Protein AF-A0A529Y5R9-F1 (afdb_monomer_lite)

Secondary structure (DSSP, 8-state):
------------------PPPP-----------------------------------------SHHHHHHHHHHHHHHHHHHHHHHHTTSS-TT-EE-HHHHHHHHTS-HHHHHHHHHHHHHTTSEEEETTTEEEEPP--HHHHHHHHHHHHHHHHHHHT-TT----HHHHHHHHHHHHHHHHHTTSS-HHHHHHHHHHHHHHHHHHTT-TTSS--

Foldseek 3Di:
DDDDDDDDDDDDDDDDDDDDDDDDDDDDDDDDDDDDDDDDDDDDDDDDDDDDDDDDDPPDDDDPDPVVVVLVVLLVVLLVVVVCCLVLCVPPFFHADDLVVSCVVSVHDSVSSVSSVVVCVVVVQWDADPVRGIGGHDDDVVVVVVVVVVLVVLLVVLVPLPVADFDVVLVVQLVVLVVQLVVCVPPPPVVSNVVSVLSNSLSSCVRSPRNCVSVD

pLDDT: mean 74.15, std 24.46, range [26.39, 96.94]

Structure (mmCIF, N/CA/C/O backbone):
data_AF-A0A529Y5R9-F1
#
_entry.id   AF-A0A529Y5R9-F1
#
loop_
_atom_site.group_PDB
_atom_site.id
_atom_site.type_symbol
_atom_site.label_atom_id
_atom_site.label_alt_id
_atom_site.label_comp_id
_atom_site.label_asym_id
_atom_site.label_entity_id
_atom_site.label_seq_id
_atom_site.pdbx_PDB_ins_code
_atom_site.Cartn_x
_atom_site.Cartn_y
_atom_site.Cartn_z
_atom_site.occupancy
_atom_site.B_iso_or_equiv
_atom_site.auth_seq_id
_atom_site.auth_comp_id
_atom_site.auth_asym_id
_atom_site.auth_atom_id
_atom_site.pdbx_PDB_model_num
ATOM 1 N N . MET A 1 1 ? -15.790 80.688 -27.710 1.00 37.00 1 MET A N 1
ATOM 2 C CA . MET A 1 1 ? -16.639 79.475 -27.674 1.00 37.00 1 MET A CA 1
ATOM 3 C C . MET A 1 1 ? -15.860 78.330 -28.303 1.00 37.00 1 MET A C 1
ATOM 5 O O . MET A 1 1 ? -15.146 78.562 -29.266 1.00 37.00 1 MET A O 1
ATOM 9 N N . LYS A 1 2 ? -15.890 77.158 -27.662 1.00 40.34 2 LYS A N 1
ATOM 10 C CA . LYS A 1 2 ? -15.011 76.001 -27.897 1.00 40.34 2 LYS A CA 1
ATOM 11 C C . LYS A 1 2 ? -15.154 75.417 -29.309 1.00 40.34 2 LYS A C 1
ATOM 13 O O . LYS A 1 2 ? -16.274 75.164 -29.732 1.00 40.34 2 LYS A O 1
ATOM 18 N N . ALA A 1 3 ? -14.028 75.085 -29.939 1.00 35.50 3 ALA A N 1
ATOM 19 C CA . ALA A 1 3 ? -13.932 74.020 -30.935 1.00 35.50 3 ALA A CA 1
ATOM 20 C C . ALA A 1 3 ? -12.495 73.467 -30.946 1.00 35.50 3 ALA A C 1
ATOM 22 O O . ALA A 1 3 ? -11.558 74.151 -31.348 1.00 35.50 3 ALA A O 1
ATOM 23 N N . CYS A 1 4 ? -12.327 72.238 -30.448 1.00 35.25 4 CYS A N 1
ATOM 24 C CA . CYS A 1 4 ? -11.137 71.424 -30.681 1.00 35.25 4 CYS A CA 1
ATOM 25 C C . CYS A 1 4 ? -11.136 70.975 -32.144 1.00 35.25 4 CYS A C 1
ATOM 27 O O . CYS A 1 4 ? -12.102 70.356 -32.587 1.00 35.25 4 CYS A O 1
ATOM 29 N N . ALA A 1 5 ? -10.040 71.220 -32.854 1.00 39.03 5 ALA A N 1
ATOM 30 C CA . ALA A 1 5 ? -9.747 70.591 -34.132 1.00 39.03 5 ALA A CA 1
ATOM 31 C C . ALA A 1 5 ? -8.306 70.059 -34.108 1.00 39.03 5 ALA A C 1
ATOM 33 O O . ALA A 1 5 ? -7.352 70.808 -33.906 1.00 39.03 5 ALA A O 1
ATOM 34 N N . SER A 1 6 ? -8.207 68.734 -34.250 1.00 38.12 6 SER A N 1
ATOM 35 C CA . SER A 1 6 ? -7.214 68.000 -35.048 1.00 38.12 6 SER A CA 1
ATOM 36 C C . SER A 1 6 ? -5.785 68.552 -35.126 1.00 38.12 6 SER A C 1
ATOM 38 O O . SER A 1 6 ? -5.536 69.545 -35.804 1.00 38.12 6 SER A O 1
ATOM 40 N N . HIS A 1 7 ? -4.828 67.801 -34.572 1.00 36.53 7 HIS A N 1
ATOM 41 C CA . HIS A 1 7 ? -3.450 67.799 -35.068 1.00 36.53 7 HIS A CA 1
ATOM 42 C C . HIS A 1 7 ? -3.062 66.410 -35.598 1.00 36.53 7 HIS A C 1
ATOM 44 O O . HIS A 1 7 ? -3.484 65.409 -35.012 1.00 36.53 7 HIS A O 1
ATOM 50 N N . PRO A 1 8 ? -2.294 66.341 -36.703 1.00 45.47 8 PRO A N 1
ATOM 51 C CA . PRO A 1 8 ? -2.029 65.121 -37.441 1.00 45.47 8 PRO A CA 1
ATOM 52 C C . PRO A 1 8 ? -0.672 64.482 -37.107 1.00 45.47 8 PRO A C 1
ATOM 54 O O . PRO A 1 8 ? 0.184 65.031 -36.419 1.00 45.47 8 PRO A O 1
ATOM 57 N N . ILE A 1 9 ? -0.547 63.279 -37.654 1.00 40.97 9 ILE A N 1
ATOM 58 C CA . ILE A 1 9 ? 0.556 62.319 -37.685 1.00 40.97 9 ILE A CA 1
ATOM 59 C C . ILE A 1 9 ? 1.927 62.973 -37.942 1.00 40.97 9 ILE A C 1
ATOM 61 O O . ILE A 1 9 ? 2.122 63.637 -38.957 1.00 40.97 9 ILE A O 1
ATOM 65 N N . ALA A 1 10 ? 2.903 62.678 -37.074 1.00 38.62 10 ALA A N 1
ATOM 66 C CA . ALA A 1 10 ? 4.329 62.871 -37.336 1.00 38.62 10 ALA A CA 1
ATOM 67 C C . ALA A 1 10 ? 5.016 61.509 -37.522 1.00 38.62 10 ALA A C 1
ATOM 69 O O . ALA A 1 10 ? 4.893 60.602 -36.697 1.00 38.62 10 ALA A O 1
ATOM 70 N N . ALA A 1 11 ? 5.721 61.386 -38.642 1.00 39.03 11 ALA A N 1
ATOM 71 C CA . ALA A 1 11 ? 6.428 60.203 -39.091 1.00 39.03 11 ALA A CA 1
ATOM 72 C C . ALA A 1 11 ? 7.868 60.115 -38.547 1.00 39.03 11 ALA A C 1
ATOM 74 O O . ALA A 1 11 ? 8.540 61.120 -38.347 1.00 39.03 11 ALA A O 1
ATOM 75 N N . ALA A 1 12 ? 8.324 58.861 -38.449 1.00 41.38 12 ALA A N 1
ATOM 76 C CA . ALA A 1 12 ? 9.687 58.358 -38.646 1.00 41.38 12 ALA A CA 1
ATOM 77 C C . ALA A 1 12 ? 10.819 58.744 -37.666 1.00 41.38 12 ALA A C 1
ATOM 79 O O . ALA A 1 12 ? 11.422 59.808 -37.743 1.00 41.38 12 ALA A O 1
ATOM 80 N N . CYS A 1 13 ? 11.284 57.739 -36.912 1.00 33.56 13 CYS A N 1
ATOM 81 C CA . CYS A 1 13 ? 12.722 57.468 -36.808 1.00 33.56 13 CYS A CA 1
ATOM 82 C C . CYS A 1 13 ? 12.971 55.985 -36.478 1.00 33.56 13 CYS A C 1
ATOM 84 O O . CYS A 1 13 ? 12.862 55.547 -35.333 1.00 33.56 13 CYS A O 1
ATOM 86 N N . GLN A 1 14 ? 13.285 55.194 -37.506 1.00 47.91 14 GLN A N 1
ATOM 87 C CA . GLN A 1 14 ? 13.812 53.840 -37.356 1.00 47.91 14 GLN A CA 1
ATOM 88 C C . GLN A 1 14 ? 15.309 53.932 -37.022 1.00 47.91 14 GLN A C 1
ATOM 90 O O . GLN A 1 14 ? 16.086 54.516 -37.775 1.00 47.91 14 GLN A O 1
ATOM 95 N N . ARG A 1 15 ? 15.722 53.335 -35.899 1.00 43.56 15 ARG A N 1
ATOM 96 C CA . ARG A 1 15 ? 17.123 52.998 -35.591 1.00 43.56 15 ARG A CA 1
ATOM 97 C C . ARG A 1 15 ? 17.194 51.534 -35.130 1.00 43.56 15 ARG A C 1
ATOM 99 O O . ARG A 1 15 ? 16.285 51.086 -34.427 1.00 43.56 15 ARG A O 1
ATOM 106 N N . PRO A 1 16 ? 18.231 50.776 -35.524 1.00 47.03 16 PRO A N 1
ATOM 107 C CA . PRO A 1 16 ? 18.244 49.319 -35.434 1.00 47.03 16 PRO A CA 1
ATOM 108 C C . PRO A 1 16 ? 18.538 48.859 -34.001 1.00 47.03 16 PRO A C 1
ATOM 110 O O . PRO A 1 16 ? 19.401 49.421 -33.327 1.00 47.03 16 PRO A O 1
ATOM 113 N N . ARG A 1 17 ? 17.849 47.815 -33.525 1.00 44.25 17 ARG A N 1
ATOM 114 C CA . ARG A 1 17 ? 18.186 47.147 -32.258 1.00 44.25 17 ARG A CA 1
ATOM 115 C C . ARG A 1 17 ? 18.857 45.809 -32.558 1.00 44.25 17 ARG A C 1
ATOM 117 O O . ARG A 1 17 ? 18.209 44.888 -33.042 1.00 44.25 17 ARG A O 1
ATOM 124 N N . GLY A 1 18 ? 20.160 45.743 -32.289 1.00 50.28 18 GLY A N 1
ATOM 125 C CA . GLY A 1 18 ? 20.973 44.528 -32.351 1.00 50.28 18 GLY A CA 1
ATOM 126 C C . GLY A 1 18 ? 20.575 43.467 -31.308 1.00 50.28 18 GLY A C 1
ATOM 127 O O . GLY A 1 18 ? 19.652 43.678 -30.515 1.00 50.28 18 GLY A O 1
ATOM 128 N N . PRO A 1 19 ? 21.249 42.304 -31.312 1.00 50.16 19 PRO A N 1
ATOM 129 C CA . PRO A 1 19 ? 20.823 41.130 -30.557 1.00 50.16 19 PRO A CA 1
ATOM 130 C C . PRO A 1 19 ? 20.920 41.335 -29.038 1.00 50.16 19 PRO A C 1
ATOM 132 O O . PRO A 1 19 ? 21.868 41.925 -28.521 1.00 50.16 19 PRO A O 1
ATOM 135 N N . ARG A 1 20 ? 19.925 40.805 -28.316 1.00 46.19 20 ARG A N 1
ATOM 136 C CA . ARG A 1 20 ? 19.858 40.806 -26.845 1.00 46.19 20 ARG A CA 1
ATOM 137 C C . ARG A 1 20 ? 20.974 39.930 -26.244 1.00 46.19 20 ARG A C 1
ATOM 139 O O . ARG A 1 20 ? 21.195 38.826 -26.746 1.00 46.19 20 ARG A O 1
ATOM 146 N N . PRO A 1 21 ? 21.633 40.338 -25.144 1.00 40.81 21 PRO A N 1
ATOM 147 C CA . PRO A 1 21 ? 22.617 39.492 -24.477 1.00 40.81 21 PRO A CA 1
ATOM 148 C C . PRO A 1 21 ? 21.952 38.300 -23.768 1.00 40.81 21 PRO A C 1
ATOM 150 O O . PRO A 1 21 ? 20.978 38.446 -23.030 1.00 40.81 21 PRO A O 1
ATOM 153 N N . ARG A 1 22 ? 22.516 37.106 -23.996 1.00 41.97 22 ARG A N 1
ATOM 154 C CA . ARG A 1 22 ? 22.180 35.837 -23.329 1.00 41.97 22 ARG A CA 1
ATOM 155 C C . ARG A 1 22 ? 22.507 35.904 -21.833 1.00 41.97 22 ARG A C 1
ATOM 157 O O . ARG A 1 22 ? 23.643 36.183 -21.451 1.00 41.97 22 ARG A O 1
ATOM 164 N N . SER A 1 23 ? 21.545 35.536 -20.992 1.00 38.94 23 SER A N 1
ATOM 165 C CA . SER A 1 23 ? 21.741 35.296 -19.561 1.00 38.94 23 SER A CA 1
ATOM 166 C C . SER A 1 23 ? 22.666 34.092 -19.328 1.00 38.94 23 SER A C 1
ATOM 168 O O . SER A 1 23 ? 22.257 32.940 -19.469 1.00 38.94 23 SER A O 1
ATOM 170 N N . ARG A 1 24 ? 23.920 34.342 -18.939 1.00 36.22 24 ARG A N 1
ATOM 171 C CA . ARG A 1 24 ? 24.811 33.325 -18.358 1.00 36.22 24 ARG A CA 1
ATOM 172 C C . ARG A 1 24 ? 24.469 33.151 -16.874 1.00 36.22 24 ARG A C 1
ATOM 174 O O . ARG A 1 24 ? 24.961 33.908 -16.042 1.00 36.22 24 ARG A O 1
ATOM 181 N N . ARG A 1 25 ? 23.666 32.142 -16.521 1.00 34.25 25 ARG A N 1
ATOM 182 C CA . ARG A 1 25 ? 23.601 31.629 -15.140 1.00 34.25 25 ARG A CA 1
ATOM 183 C C . ARG A 1 25 ? 24.683 30.563 -14.976 1.00 34.25 25 ARG A C 1
ATOM 185 O O . ARG A 1 25 ? 24.636 29.516 -15.611 1.00 34.25 25 ARG A O 1
ATOM 192 N N . ARG A 1 26 ? 25.705 30.877 -14.181 1.00 34.75 26 ARG A N 1
ATOM 193 C CA . ARG A 1 26 ? 26.861 30.014 -13.925 1.00 34.75 26 ARG A CA 1
ATOM 194 C C . ARG A 1 26 ? 26.506 29.014 -12.821 1.00 34.75 26 ARG A C 1
ATOM 196 O O . ARG A 1 26 ? 26.146 29.422 -11.722 1.00 34.75 26 ARG A O 1
ATOM 203 N N . SER A 1 27 ? 26.618 27.725 -13.127 1.00 33.28 27 SER A N 1
ATOM 204 C CA . SER A 1 27 ? 26.453 26.619 -12.181 1.00 33.28 27 SER A CA 1
ATOM 205 C C . SER A 1 27 ? 27.625 26.530 -11.197 1.00 33.28 27 SER A C 1
ATOM 207 O O . SER A 1 27 ? 28.775 26.692 -11.614 1.00 33.28 27 SER A O 1
ATOM 209 N N . LYS A 1 28 ? 27.354 26.137 -9.952 1.00 35.81 28 LYS A N 1
ATOM 210 C CA . LYS A 1 28 ? 28.290 25.426 -9.061 1.00 35.81 28 LYS A CA 1
ATOM 211 C C . LYS A 1 28 ? 27.438 24.424 -8.266 1.00 35.81 28 LYS A C 1
ATOM 213 O O . LYS A 1 28 ? 26.633 24.848 -7.453 1.00 35.81 28 LYS A O 1
ATOM 218 N N . ARG A 1 29 ? 27.306 23.174 -8.730 1.00 34.81 29 ARG A N 1
ATOM 219 C CA . ARG A 1 29 ? 28.034 21.987 -8.228 1.00 34.81 29 ARG A CA 1
ATOM 220 C C . ARG A 1 29 ? 28.187 21.996 -6.701 1.00 34.81 29 ARG A C 1
ATOM 222 O O . ARG A 1 29 ? 29.175 22.521 -6.202 1.00 34.81 29 ARG A O 1
ATOM 229 N N . SER A 1 30 ? 27.233 21.396 -5.989 1.00 33.19 30 SER A N 1
ATOM 230 C CA . SER A 1 30 ? 27.460 20.854 -4.646 1.00 33.19 30 SER A CA 1
ATOM 231 C C . SER A 1 30 ? 27.721 19.358 -4.790 1.00 33.19 30 SER A C 1
ATOM 233 O O . SER A 1 30 ? 26.822 18.571 -5.084 1.00 33.19 30 SER A O 1
ATOM 235 N N . THR A 1 31 ? 28.991 19.004 -4.680 1.00 33.06 31 THR A N 1
ATOM 236 C CA . THR A 1 31 ? 29.497 17.639 -4.719 1.00 33.06 31 THR A CA 1
ATOM 237 C C . THR A 1 31 ? 29.071 16.932 -3.433 1.00 33.06 31 THR A C 1
ATOM 239 O O . THR A 1 31 ? 29.402 17.378 -2.339 1.00 33.06 31 THR A O 1
ATOM 242 N N . ILE A 1 32 ? 28.318 15.844 -3.578 1.00 36.62 32 ILE A N 1
ATOM 243 C CA . ILE A 1 32 ? 28.218 14.770 -2.585 1.00 36.62 32 ILE A CA 1
ATOM 244 C C . ILE A 1 32 ? 29.637 14.249 -2.366 1.00 36.62 32 ILE A C 1
ATOM 246 O O . ILE A 1 32 ? 30.277 13.967 -3.368 1.00 36.62 32 ILE A O 1
ATOM 250 N N . HIS A 1 33 ? 30.094 14.163 -1.118 1.00 26.39 33 HIS A N 1
ATOM 251 C CA . HIS A 1 33 ? 31.190 13.378 -0.507 1.00 26.39 33 HIS A CA 1
ATOM 252 C C . HIS A 1 33 ? 31.415 14.131 0.821 1.00 26.39 33 HIS A C 1
ATOM 254 O O . HIS A 1 33 ? 31.694 15.321 0.806 1.00 26.39 33 HIS A O 1
ATOM 260 N N . GLU A 1 34 ? 31.159 13.599 2.010 1.00 29.25 34 GLU A N 1
ATOM 261 C CA . GLU A 1 34 ? 31.902 12.495 2.599 1.00 29.25 34 GLU A CA 1
ATOM 262 C C . GLU A 1 34 ? 31.255 12.214 3.971 1.00 29.25 34 GLU A C 1
ATOM 264 O O . GLU A 1 34 ? 31.215 13.076 4.849 1.00 29.25 34 GLU A O 1
ATOM 269 N N . ILE A 1 35 ? 30.682 11.023 4.140 1.00 38.53 35 ILE A N 1
ATOM 270 C CA . ILE A 1 35 ? 30.261 10.508 5.444 1.00 38.53 35 ILE A CA 1
ATOM 271 C C . ILE A 1 35 ? 31.535 10.114 6.183 1.00 38.53 35 ILE A C 1
ATOM 273 O O . ILE A 1 35 ? 32.264 9.239 5.715 1.00 38.53 35 ILE A O 1
ATOM 277 N N . ARG A 1 36 ? 31.781 10.698 7.358 1.00 32.12 36 ARG A N 1
ATOM 278 C CA . ARG A 1 36 ? 32.777 10.169 8.289 1.00 32.12 36 ARG A CA 1
ATOM 279 C C . ARG A 1 36 ? 32.217 10.106 9.700 1.00 32.12 36 ARG A C 1
ATOM 281 O O . ARG A 1 36 ? 31.919 11.116 10.329 1.00 32.12 36 ARG A O 1
ATOM 288 N N . TRP A 1 37 ? 32.076 8.864 10.146 1.00 32.34 37 TRP A N 1
ATOM 289 C CA . TRP A 1 37 ? 31.796 8.457 11.511 1.00 32.34 37 TRP A CA 1
ATOM 290 C C . TRP A 1 37 ? 32.836 9.037 12.484 1.00 32.34 37 TRP A C 1
ATOM 292 O O . TRP A 1 37 ? 34.014 9.159 12.144 1.00 32.34 37 TRP A O 1
ATOM 302 N N . PHE A 1 38 ? 32.353 9.399 13.677 1.00 30.89 38 PHE A N 1
ATOM 303 C CA . PHE A 1 38 ? 33.067 9.950 14.836 1.00 30.89 38 PHE A CA 1
ATOM 304 C C . PHE A 1 38 ? 34.524 9.489 15.010 1.00 30.89 38 PHE A C 1
ATOM 306 O O . PHE A 1 38 ? 34.827 8.301 14.883 1.00 30.89 38 PHE A O 1
ATOM 313 N N . PRO A 1 39 ? 35.376 10.392 15.526 1.00 31.06 39 PRO A N 1
ATOM 314 C CA . PRO A 1 39 ? 36.226 9.981 16.636 1.00 31.06 39 PRO A CA 1
ATOM 315 C C . PRO A 1 39 ? 36.230 10.972 17.813 1.00 31.06 39 PRO A C 1
ATOM 317 O O . PRO A 1 39 ? 36.352 12.180 17.653 1.00 31.06 39 PRO A O 1
ATOM 320 N N . ALA A 1 40 ? 36.135 10.374 19.002 1.00 36.56 40 ALA A N 1
ATOM 321 C CA . ALA A 1 40 ? 36.872 10.678 20.231 1.00 36.56 40 ALA A CA 1
ATOM 322 C C . ALA A 1 40 ? 37.006 12.139 20.726 1.00 36.56 40 ALA A C 1
ATOM 324 O O . ALA A 1 40 ? 37.841 12.902 20.254 1.00 36.56 40 ALA A O 1
ATOM 325 N N . ASN A 1 41 ? 36.323 12.430 21.840 1.00 33.31 41 ASN A N 1
ATOM 326 C CA . ASN A 1 41 ? 36.893 13.084 23.033 1.00 33.31 41 ASN A CA 1
ATOM 327 C C . ASN A 1 41 ? 35.930 12.811 24.213 1.00 33.31 41 ASN A C 1
ATOM 329 O O . ASN A 1 41 ? 34.744 13.090 24.094 1.00 33.31 41 ASN A O 1
ATOM 333 N N . ARG A 1 42 ? 36.283 12.076 25.285 1.00 33.00 42 ARG A N 1
ATOM 334 C CA . ARG A 1 42 ? 37.236 12.396 26.379 1.00 33.00 42 ARG A CA 1
ATOM 335 C C . ARG A 1 42 ? 36.903 13.784 26.952 1.00 33.00 42 ARG A C 1
ATOM 337 O O . ARG A 1 42 ? 37.014 14.761 26.236 1.00 33.00 42 ARG A O 1
ATOM 344 N N . PHE A 1 43 ? 36.450 13.982 28.185 1.00 34.03 43 PHE A N 1
ATOM 345 C CA . PHE A 1 43 ? 36.717 13.351 29.476 1.00 34.03 43 PHE A CA 1
ATOM 346 C C . PHE A 1 43 ? 35.539 13.645 30.416 1.00 34.03 43 PHE A C 1
ATOM 348 O O . PHE A 1 43 ? 34.888 14.664 30.238 1.00 34.03 43 PHE A O 1
ATOM 355 N N . LEU A 1 44 ? 35.367 12.839 31.465 1.00 36.84 44 LEU A N 1
ATOM 356 C CA . LEU A 1 44 ? 35.299 13.309 32.856 1.00 36.84 44 LEU A CA 1
ATOM 357 C C . LEU A 1 44 ? 35.466 12.075 33.752 1.00 36.84 44 LEU A C 1
ATOM 359 O O . LEU A 1 44 ? 34.601 11.210 33.825 1.00 36.84 44 LEU A O 1
ATOM 363 N N . THR A 1 45 ? 36.624 11.965 34.394 1.00 45.72 45 THR A N 1
ATOM 364 C CA . THR A 1 45 ? 36.838 11.042 35.512 1.00 45.72 45 THR A CA 1
ATOM 365 C C . THR A 1 45 ? 36.198 11.623 36.768 1.00 45.72 45 THR A C 1
ATOM 367 O O . THR A 1 45 ? 36.454 12.794 37.064 1.00 45.72 45 THR A O 1
ATOM 370 N N . PRO A 1 46 ? 35.565 10.796 37.608 1.00 34.44 46 PRO A N 1
ATOM 371 C CA . PRO A 1 46 ? 35.667 10.978 39.042 1.00 34.44 46 PRO A CA 1
ATOM 372 C C . PRO A 1 46 ? 36.493 9.850 39.654 1.00 34.44 46 PRO A C 1
ATOM 374 O O . PRO A 1 46 ? 36.352 8.672 39.331 1.00 34.44 46 PRO A O 1
ATOM 377 N N . LYS A 1 47 ? 37.397 10.282 40.530 1.00 36.06 47 LYS A N 1
ATOM 378 C CA . LYS A 1 47 ? 38.205 9.473 41.432 1.00 36.06 47 LYS A CA 1
ATOM 379 C C . LYS A 1 47 ? 37.327 8.559 42.290 1.00 36.06 47 LYS A C 1
ATOM 381 O O . LYS A 1 47 ? 36.228 8.931 42.684 1.00 36.06 47 LYS A O 1
ATOM 386 N N . THR A 1 48 ? 37.899 7.402 42.600 1.00 38.34 48 THR A N 1
ATOM 387 C CA . THR A 1 48 ? 37.624 6.523 43.742 1.00 38.34 48 THR A CA 1
ATOM 388 C C . THR A 1 48 ? 36.812 7.159 44.875 1.00 38.34 48 THR A C 1
ATOM 390 O O . THR A 1 48 ? 37.310 8.031 45.588 1.00 38.34 48 THR A O 1
ATOM 393 N N . ALA A 1 49 ? 35.613 6.631 45.094 1.00 33.34 49 ALA A N 1
ATOM 394 C CA . ALA A 1 49 ? 35.021 6.515 46.417 1.00 33.34 49 ALA A CA 1
ATOM 395 C C . ALA A 1 49 ? 34.209 5.217 46.431 1.00 33.34 49 ALA A C 1
ATOM 397 O O . ALA A 1 49 ? 33.159 5.109 45.799 1.00 33.34 49 ALA A O 1
ATOM 398 N N . GLU A 1 50 ? 34.762 4.209 47.094 1.00 41.09 50 GLU A N 1
ATOM 399 C CA . GLU A 1 50 ? 34.027 3.028 47.516 1.00 41.09 50 GLU A CA 1
ATOM 400 C C . GLU A 1 50 ? 32.843 3.472 48.379 1.00 41.09 50 GLU A C 1
ATOM 402 O O . GLU A 1 50 ? 33.010 4.189 49.363 1.00 41.09 50 GLU A O 1
ATOM 407 N N . CYS A 1 51 ? 31.642 3.026 48.027 1.00 30.77 51 CYS A N 1
ATOM 408 C CA . CYS A 1 51 ? 30.559 2.902 48.986 1.00 30.77 51 CYS A CA 1
ATOM 409 C C . CYS A 1 51 ? 29.904 1.546 48.747 1.00 30.77 51 CYS A C 1
ATOM 411 O O . CYS A 1 51 ? 29.026 1.385 47.901 1.00 30.77 51 CYS A O 1
ATOM 413 N N . GLN A 1 52 ? 30.407 0.545 49.466 1.00 43.81 52 GLN A N 1
ATOM 414 C CA . GLN A 1 52 ? 29.650 -0.665 49.728 1.00 43.81 52 GLN A CA 1
ATOM 415 C C . GLN A 1 52 ? 28.525 -0.295 50.696 1.00 43.81 52 GLN A C 1
ATOM 417 O O . GLN A 1 52 ? 28.775 -0.073 51.879 1.00 43.81 52 GLN A O 1
ATOM 422 N N . TYR A 1 53 ? 27.288 -0.240 50.206 1.00 34.38 53 TYR A N 1
ATOM 423 C CA . TYR A 1 53 ? 26.129 -0.377 51.077 1.00 34.38 53 TYR A CA 1
ATOM 424 C C . TYR A 1 53 ? 24.956 -1.020 50.330 1.00 34.38 53 TYR A C 1
ATOM 426 O O . TYR A 1 53 ? 24.283 -0.394 49.521 1.00 34.38 53 TYR A O 1
ATOM 434 N N . THR A 1 54 ? 24.781 -2.298 50.666 1.00 30.58 54 THR A N 1
ATOM 435 C CA . THR A 1 54 ? 23.564 -3.121 50.662 1.00 30.58 54 THR A CA 1
ATOM 436 C C . THR A 1 54 ? 22.817 -3.387 49.351 1.00 30.58 54 THR A C 1
ATOM 438 O O . THR A 1 54 ? 22.014 -2.607 48.849 1.00 30.58 54 THR A O 1
ATOM 441 N N . ASP A 1 55 ? 22.985 -4.631 48.897 1.00 44.34 55 ASP A N 1
ATOM 442 C CA . ASP A 1 55 ? 21.896 -5.590 48.677 1.00 44.34 55 ASP A CA 1
ATOM 443 C C . ASP A 1 55 ? 20.514 -5.133 49.191 1.00 44.34 55 ASP A C 1
ATOM 445 O O . ASP A 1 55 ? 20.086 -5.503 50.285 1.00 44.34 55 ASP A O 1
ATOM 449 N N . MET A 1 56 ? 19.773 -4.361 48.392 1.00 34.88 56 MET A N 1
ATOM 450 C CA . MET A 1 56 ? 18.324 -4.216 48.584 1.00 34.88 56 MET A CA 1
ATOM 451 C C . MET A 1 56 ? 17.533 -3.879 47.314 1.00 34.88 56 MET A C 1
ATOM 453 O O . MET A 1 56 ? 16.455 -3.300 47.379 1.00 34.88 56 MET A O 1
ATOM 457 N N . LEU A 1 57 ? 18.009 -4.321 46.151 1.00 40.91 57 LEU A N 1
ATOM 458 C CA . LEU A 1 57 ? 17.151 -4.532 44.986 1.00 40.91 57 LEU A CA 1
ATOM 459 C C . LEU A 1 57 ? 17.472 -5.899 44.391 1.00 40.91 57 LEU A C 1
ATOM 461 O O . LEU A 1 57 ? 18.108 -6.024 43.349 1.00 40.91 57 LEU A O 1
ATOM 465 N N . LYS A 1 58 ? 16.981 -6.949 45.058 1.00 38.75 58 LYS A N 1
ATOM 466 C CA . LYS A 1 58 ? 16.701 -8.221 44.387 1.00 38.75 58 LYS A CA 1
ATOM 467 C C . LYS A 1 58 ? 15.578 -7.996 43.367 1.00 38.75 58 LYS A C 1
ATOM 469 O O . LYS A 1 58 ? 14.442 -8.394 43.595 1.00 38.75 58 LYS A O 1
ATOM 474 N N . LEU A 1 59 ? 15.884 -7.363 42.239 1.00 42.69 59 LEU A N 1
ATOM 475 C CA . LEU A 1 59 ? 15.103 -7.510 41.013 1.00 42.69 59 LEU A CA 1
ATOM 476 C C . LEU A 1 59 ? 15.678 -8.711 40.265 1.00 42.69 59 LEU A C 1
ATOM 478 O O . LEU A 1 59 ? 16.408 -8.593 39.285 1.00 42.69 59 LEU A O 1
ATOM 482 N N . ASN A 1 60 ? 15.372 -9.894 40.796 1.00 45.16 60 ASN A N 1
ATOM 483 C CA . ASN A 1 60 ? 15.522 -11.122 40.041 1.00 45.16 60 ASN A CA 1
ATOM 484 C C . ASN A 1 60 ? 14.459 -11.157 38.933 1.00 45.16 60 ASN A C 1
ATOM 486 O O . ASN A 1 60 ? 13.264 -11.168 39.214 1.00 45.16 60 ASN A O 1
ATOM 490 N N . ALA A 1 61 ? 14.974 -11.308 37.714 1.00 47.66 61 ALA A N 1
ATOM 491 C CA . ALA A 1 61 ? 14.532 -12.243 36.680 1.00 47.66 61 ALA A CA 1
ATOM 492 C C . ALA A 1 61 ? 13.743 -11.704 35.459 1.00 47.66 61 ALA A C 1
ATOM 494 O O . ALA A 1 61 ? 12.837 -10.878 35.586 1.00 47.66 61 ALA A O 1
ATOM 495 N N . PRO A 1 62 ? 14.076 -12.218 34.252 1.00 47.97 62 PRO A N 1
ATOM 496 C CA . PRO A 1 62 ? 13.495 -11.821 32.977 1.00 47.97 62 PRO A CA 1
ATOM 497 C C . PRO A 1 62 ? 12.159 -12.544 32.764 1.00 47.97 62 PRO A C 1
ATOM 499 O O . PRO A 1 62 ? 12.126 -13.754 32.575 1.00 47.97 62 PRO A O 1
ATOM 502 N N . VAL A 1 63 ? 11.044 -11.814 32.786 1.00 47.66 63 VAL A N 1
ATOM 503 C CA . VAL A 1 63 ? 9.705 -12.387 32.511 1.00 47.66 63 VAL A CA 1
ATOM 504 C C . VAL A 1 63 ? 9.030 -11.736 31.293 1.00 47.66 63 VAL A C 1
ATOM 506 O O . VAL A 1 63 ? 7.968 -12.167 30.860 1.00 47.66 63 VAL A O 1
ATOM 509 N N . LEU A 1 64 ? 9.643 -10.727 30.667 1.00 52.22 64 LEU A N 1
ATOM 510 C CA . LEU A 1 64 ? 8.931 -9.872 29.707 1.00 52.22 64 LEU A CA 1
ATOM 511 C C . LEU A 1 64 ? 9.227 -10.125 28.224 1.00 52.22 64 LEU A C 1
ATOM 513 O O . LEU A 1 64 ? 8.585 -9.496 27.390 1.00 52.22 64 LEU A O 1
ATOM 517 N N . THR A 1 65 ? 10.133 -11.030 27.854 1.00 59.00 65 THR A N 1
ATOM 518 C CA . THR A 1 65 ? 10.544 -11.148 26.443 1.00 59.00 65 THR A CA 1
ATOM 519 C C . THR A 1 65 ? 9.523 -11.917 25.599 1.00 59.00 65 THR A C 1
ATOM 521 O O . THR A 1 65 ? 8.985 -11.360 24.648 1.00 59.00 65 THR A O 1
ATOM 524 N N . GLU A 1 66 ? 9.130 -13.134 25.996 1.00 56.25 66 GLU A N 1
ATOM 525 C CA . GLU A 1 66 ? 8.223 -13.951 25.170 1.00 56.25 66 GLU A CA 1
ATOM 526 C C . GLU A 1 66 ? 6.812 -13.369 25.050 1.00 56.25 66 GLU A C 1
ATOM 528 O O . GLU A 1 66 ? 6.204 -13.406 23.983 1.00 56.25 66 GLU A O 1
ATOM 533 N N . GLN A 1 67 ? 6.253 -12.838 26.140 1.00 60.75 67 GLN A N 1
ATOM 534 C CA . GLN A 1 67 ? 4.902 -12.277 26.107 1.00 60.75 67 GLN A CA 1
ATOM 535 C C . GLN A 1 67 ? 4.847 -10.992 25.280 1.00 60.75 67 GLN A C 1
ATOM 537 O O . GLN A 1 67 ? 3.855 -10.769 24.589 1.00 60.75 67 GLN A O 1
ATOM 542 N N . ASN A 1 68 ? 5.902 -10.172 25.320 1.00 63.72 68 ASN A N 1
ATOM 543 C CA . ASN A 1 68 ? 5.990 -8.951 24.528 1.00 63.72 68 ASN A CA 1
ATOM 544 C C . ASN A 1 68 ? 6.217 -9.263 23.045 1.00 63.72 68 ASN A C 1
ATOM 546 O O . ASN A 1 68 ? 5.554 -8.674 22.200 1.00 63.72 68 ASN A O 1
ATOM 550 N N . GLU A 1 69 ? 7.065 -10.241 22.721 1.00 64.38 69 GLU A N 1
ATOM 551 C CA . GLU A 1 69 ? 7.255 -10.726 21.349 1.00 64.38 69 GLU A CA 1
ATOM 552 C C . GLU A 1 69 ? 5.968 -11.329 20.777 1.00 64.38 69 GLU A C 1
ATOM 554 O O . GLU A 1 69 ? 5.558 -10.962 19.678 1.00 64.38 69 GLU A O 1
ATOM 559 N N . ARG A 1 70 ? 5.264 -12.176 21.542 1.00 62.81 70 ARG A N 1
ATOM 560 C CA . ARG A 1 70 ? 3.955 -12.726 21.145 1.00 62.81 70 ARG A CA 1
ATOM 561 C C . ARG A 1 70 ? 2.891 -11.638 20.984 1.00 62.81 70 ARG A C 1
ATOM 563 O O . ARG A 1 70 ? 2.079 -11.704 20.068 1.00 62.81 70 ARG A O 1
ATOM 570 N N . ARG A 1 71 ? 2.873 -10.615 21.847 1.00 61.75 71 ARG A N 1
ATOM 571 C CA . ARG A 1 71 ? 1.967 -9.463 21.679 1.00 61.75 71 ARG A CA 1
ATOM 572 C C . ARG A 1 71 ? 2.293 -8.683 20.414 1.00 61.75 71 ARG A C 1
ATOM 574 O O . ARG A 1 71 ? 1.374 -8.320 19.687 1.00 61.75 71 ARG A O 1
ATOM 581 N N . ASN A 1 72 ? 3.578 -8.479 20.141 1.00 69.94 72 ASN A N 1
ATOM 582 C CA . ASN A 1 72 ? 4.047 -7.772 18.95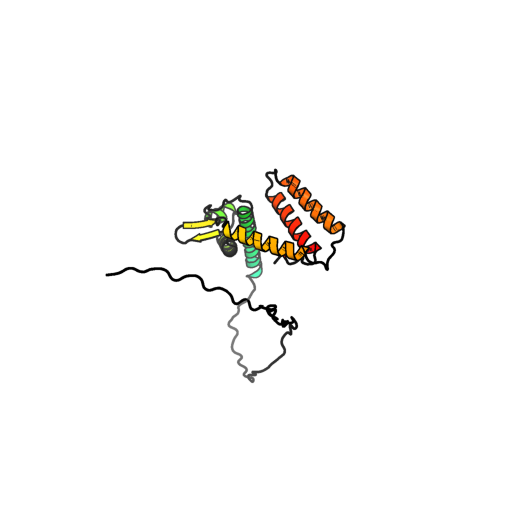9 1.00 69.94 72 ASN A CA 1
ATOM 583 C C . ASN A 1 72 ? 3.680 -8.545 17.680 1.00 69.94 72 ASN A C 1
ATOM 585 O O . ASN A 1 72 ? 3.227 -7.946 16.709 1.00 69.94 72 ASN A O 1
ATOM 589 N N . THR A 1 73 ? 3.747 -9.882 17.696 1.00 85.62 73 THR A N 1
ATOM 590 C CA . THR A 1 73 ? 3.305 -10.704 16.556 1.00 85.62 73 THR A CA 1
ATOM 591 C C . THR A 1 73 ? 1.786 -10.719 16.381 1.00 85.62 73 THR A C 1
ATOM 593 O O . THR A 1 73 ? 1.319 -10.624 15.248 1.00 85.62 73 THR A O 1
ATOM 596 N N . ILE A 1 74 ? 0.995 -10.772 17.461 1.00 89.69 74 ILE A N 1
ATOM 597 C CA . ILE A 1 74 ? -0.479 -10.712 17.378 1.00 89.69 74 ILE A CA 1
ATOM 598 C C . ILE A 1 74 ? -0.949 -9.338 16.885 1.00 89.69 74 ILE A C 1
ATOM 600 O O . ILE A 1 74 ? -1.794 -9.263 15.997 1.00 89.69 74 ILE A O 1
ATOM 604 N N . SER A 1 75 ? -0.379 -8.261 17.425 1.00 90.06 75 SER A N 1
ATOM 605 C CA . SER A 1 75 ? -0.632 -6.880 17.000 1.00 90.06 75 SER A CA 1
ATOM 606 C C . SER A 1 75 ? -0.260 -6.674 15.530 1.00 90.06 75 SER A C 1
ATOM 608 O O . SER A 1 75 ? -1.067 -6.182 14.742 1.00 90.06 75 SER A O 1
ATOM 610 N N . ALA A 1 76 ? 0.916 -7.160 15.113 1.00 92.12 76 ALA A N 1
ATOM 611 C CA . ALA A 1 76 ? 1.330 -7.128 13.714 1.00 92.12 76 ALA A CA 1
ATOM 612 C C . ALA A 1 76 ? 0.384 -7.919 12.802 1.00 92.12 76 ALA A C 1
ATOM 614 O O . ALA A 1 76 ? 0.062 -7.441 11.718 1.00 92.12 76 ALA A O 1
ATOM 615 N N . LYS A 1 77 ? -0.095 -9.090 13.237 1.00 92.44 77 LYS A N 1
ATOM 616 C CA . LYS A 1 77 ? -1.060 -9.891 12.474 1.00 92.44 77 LYS A CA 1
ATOM 617 C C . LYS A 1 77 ? -2.410 -9.182 12.337 1.00 92.44 77 LYS A C 1
ATOM 619 O O . LYS A 1 77 ? -2.943 -9.128 11.235 1.00 92.44 77 LYS A O 1
ATOM 624 N N . ALA A 1 78 ? -2.932 -8.611 13.424 1.00 93.00 78 ALA A N 1
ATOM 625 C CA . ALA A 1 78 ? -4.175 -7.839 13.406 1.00 93.00 78 ALA A CA 1
ATOM 626 C C . ALA A 1 78 ? -4.067 -6.626 12.471 1.00 93.00 78 ALA A C 1
ATOM 628 O O . ALA A 1 78 ? -4.970 -6.369 11.678 1.00 93.00 78 ALA A O 1
ATOM 629 N N . TYR A 1 79 ? -2.932 -5.926 12.518 1.00 95.56 79 TYR A N 1
ATOM 630 C CA . TYR A 1 79 ? -2.621 -4.841 11.596 1.00 95.56 79 TYR A CA 1
ATOM 631 C C . TYR A 1 79 ? -2.616 -5.306 10.134 1.00 95.56 79 TYR A C 1
ATOM 633 O O . TYR A 1 79 ? -3.288 -4.678 9.322 1.00 95.56 79 TYR A O 1
ATOM 641 N N . GLN A 1 80 ? -1.908 -6.392 9.796 1.00 94.00 80 GLN A N 1
ATOM 642 C CA . GLN A 1 80 ? -1.826 -6.858 8.405 1.00 94.00 80 GLN A CA 1
ATOM 643 C C . GLN A 1 80 ? -3.204 -7.252 7.867 1.00 94.00 80 GLN A C 1
ATOM 645 O O . GLN A 1 80 ? -3.581 -6.810 6.787 1.00 94.00 80 GLN A O 1
ATOM 650 N N . GLU A 1 81 ? -3.991 -7.996 8.647 1.00 92.81 81 GLU A N 1
ATOM 651 C CA . GLU A 1 81 ? -5.334 -8.422 8.240 1.00 92.81 81 GLU A CA 1
ATOM 652 C C . GLU A 1 81 ? -6.270 -7.225 8.002 1.00 92.81 81 GLU A C 1
ATOM 654 O O . GLU A 1 81 ? -6.944 -7.150 6.975 1.00 92.81 81 GLU A O 1
ATOM 659 N N . LEU A 1 82 ? -6.290 -6.252 8.922 1.00 94.56 82 LEU A N 1
ATOM 660 C CA . LEU A 1 82 ? -7.104 -5.041 8.767 1.00 94.56 82 LEU A CA 1
ATOM 661 C C . LEU A 1 82 ? -6.641 -4.194 7.584 1.00 94.56 82 LEU A C 1
ATOM 663 O O . LEU A 1 82 ? -7.467 -3.699 6.820 1.00 94.56 82 LEU A O 1
ATOM 667 N N . ARG A 1 83 ? -5.326 -4.029 7.427 1.00 94.81 83 ARG A N 1
ATOM 668 C CA . ARG A 1 83 ? -4.737 -3.279 6.321 1.00 94.81 83 ARG A CA 1
ATOM 669 C C . ARG A 1 83 ? -5.124 -3.896 4.986 1.00 94.81 83 ARG A C 1
ATOM 671 O O . ARG A 1 83 ? -5.588 -3.181 4.102 1.00 94.81 83 ARG A O 1
ATOM 678 N N . GLU A 1 84 ? -4.980 -5.210 4.845 1.00 89.19 84 GLU A N 1
ATOM 679 C CA . GLU A 1 84 ? -5.402 -5.926 3.644 1.00 89.19 84 GLU A CA 1
ATOM 680 C C . GLU A 1 84 ? -6.901 -5.772 3.397 1.00 89.19 84 GLU A C 1
ATOM 682 O O . GLU A 1 84 ? -7.304 -5.490 2.269 1.00 89.19 84 GLU A O 1
ATOM 687 N N . ALA A 1 85 ? -7.734 -5.898 4.432 1.00 90.81 85 ALA A N 1
ATOM 688 C CA . ALA A 1 85 ? -9.178 -5.741 4.303 1.00 90.81 85 ALA A CA 1
ATOM 689 C C . ALA A 1 85 ? -9.585 -4.325 3.852 1.00 90.81 85 ALA A C 1
ATOM 691 O O . ALA A 1 85 ? -10.510 -4.190 3.052 1.00 90.81 85 ALA A O 1
ATOM 692 N N . ILE A 1 86 ? -8.888 -3.282 4.312 1.00 93.00 86 ILE A N 1
ATOM 693 C CA . ILE A 1 86 ? -9.113 -1.892 3.884 1.00 93.00 86 ILE A CA 1
ATOM 694 C C . ILE A 1 86 ? -8.634 -1.678 2.441 1.00 93.00 86 ILE A C 1
ATOM 696 O O . ILE A 1 86 ? -9.386 -1.172 1.612 1.00 93.00 86 ILE A O 1
ATOM 700 N N . ILE A 1 87 ? -7.406 -2.094 2.111 1.00 87.81 87 ILE A N 1
ATOM 701 C CA . ILE A 1 87 ? -6.803 -1.873 0.781 1.00 87.81 87 ILE A CA 1
ATOM 702 C C . ILE A 1 87 ? -7.554 -2.638 -0.313 1.00 87.81 87 ILE A C 1
ATOM 704 O O . ILE A 1 87 ? -7.720 -2.130 -1.418 1.00 87.81 87 ILE A O 1
ATOM 708 N N . THR A 1 88 ? -8.040 -3.841 -0.005 1.00 82.44 88 THR A N 1
ATOM 709 C CA . THR A 1 88 ? -8.860 -4.647 -0.929 1.00 82.44 88 THR A CA 1
ATOM 710 C C . THR A 1 88 ? -10.343 -4.273 -0.899 1.00 82.44 88 THR A C 1
ATOM 712 O O . THR A 1 88 ? -11.151 -4.946 -1.532 1.00 82.44 88 THR A O 1
ATOM 715 N N . ALA A 1 89 ? -10.713 -3.221 -0.160 1.00 87.31 89 ALA A N 1
ATOM 716 C CA . ALA A 1 89 ? -12.083 -2.747 0.009 1.00 87.31 89 ALA A CA 1
ATOM 717 C C . ALA A 1 89 ? -13.078 -3.798 0.551 1.00 87.31 89 ALA A C 1
ATOM 719 O O . ALA A 1 89 ? -14.288 -3.621 0.420 1.00 87.31 89 ALA A O 1
ATOM 720 N N . ARG A 1 90 ? -12.604 -4.856 1.236 1.00 88.19 90 ARG A N 1
ATOM 721 C CA . ARG A 1 90 ? -13.471 -5.724 2.064 1.00 88.19 90 ARG A CA 1
ATOM 722 C C . ARG A 1 90 ? -14.128 -4.922 3.190 1.00 88.19 90 ARG A C 1
ATOM 724 O O . ARG A 1 90 ? -15.262 -5.199 3.566 1.00 88.19 90 ARG A O 1
ATOM 731 N N . VAL A 1 91 ? -13.416 -3.918 3.705 1.00 91.62 91 VAL A N 1
ATOM 732 C CA . VAL A 1 91 ? -13.975 -2.850 4.537 1.00 91.62 91 VAL A CA 1
ATOM 733 C C . VAL A 1 91 ? -13.975 -1.570 3.712 1.00 91.62 91 VAL A C 1
ATOM 735 O O . VAL A 1 91 ? -12.920 -1.072 3.323 1.00 91.62 91 VAL A O 1
ATOM 738 N N . LEU A 1 92 ? -15.166 -1.048 3.427 1.00 93.50 92 LEU A N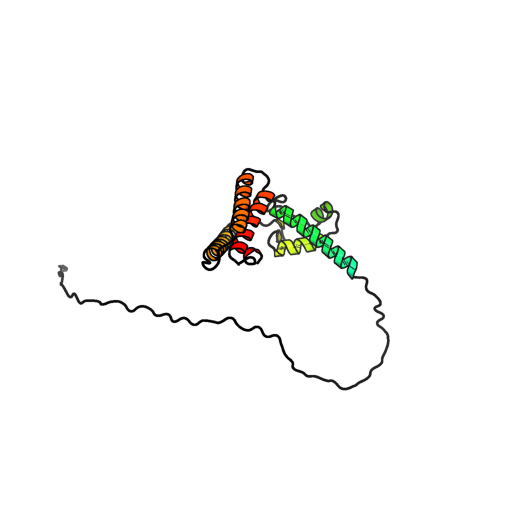 1
ATOM 739 C CA . LEU A 1 92 ? -15.328 0.079 2.514 1.00 93.50 92 LEU A CA 1
ATOM 740 C C . LEU A 1 92 ? -14.813 1.400 3.117 1.00 93.50 92 LEU A C 1
ATOM 742 O O . LEU A 1 92 ? -14.964 1.625 4.322 1.00 93.50 92 LEU A O 1
ATOM 746 N N . PRO A 1 93 ? -14.284 2.320 2.289 1.00 94.94 93 PRO A N 1
ATOM 747 C CA . PRO A 1 93 ? -14.011 3.693 2.701 1.00 94.94 93 PRO A CA 1
ATOM 748 C C . PRO A 1 93 ? -15.224 4.341 3.380 1.00 94.94 93 PRO A C 1
ATOM 750 O O . PRO A 1 93 ? -16.354 4.227 2.904 1.00 94.94 93 PRO A O 1
ATOM 753 N N . GLY A 1 94 ? -14.998 5.025 4.501 1.00 95.12 94 GLY A N 1
ATOM 754 C CA . GLY A 1 94 ? -16.049 5.640 5.314 1.00 95.12 94 GLY A CA 1
ATOM 755 C C . GLY A 1 94 ? -16.781 4.691 6.270 1.00 95.12 94 GLY A C 1
ATOM 756 O O . GLY A 1 94 ? -17.540 5.174 7.111 1.00 95.12 94 GLY A O 1
ATOM 757 N N . ALA A 1 95 ? -16.554 3.373 6.199 1.00 94.69 95 ALA A N 1
ATOM 758 C CA . ALA A 1 95 ? -17.137 2.426 7.146 1.00 94.69 95 ALA A CA 1
ATOM 759 C C . ALA A 1 95 ? -16.643 2.695 8.575 1.00 94.69 95 ALA A C 1
ATOM 761 O O . ALA A 1 95 ? -15.471 3.013 8.793 1.00 94.69 95 ALA A O 1
ATOM 762 N N . SER A 1 96 ? -17.538 2.554 9.555 1.00 94.31 96 SER A N 1
ATOM 763 C CA . SER A 1 96 ? -17.182 2.678 10.969 1.00 94.31 96 SER A CA 1
ATOM 764 C C . SER A 1 96 ? -16.445 1.429 11.450 1.00 94.31 96 SER A C 1
ATOM 766 O O . SER A 1 96 ? -16.808 0.309 11.093 1.00 94.31 96 SER A O 1
ATOM 768 N N . LEU A 1 97 ? -15.414 1.633 12.267 1.00 93.75 97 LEU A N 1
ATOM 769 C CA . LEU A 1 97 ? -14.613 0.575 12.868 1.00 93.75 97 LEU A CA 1
ATOM 770 C C . LEU A 1 97 ? -14.585 0.754 14.386 1.00 93.75 97 LEU A C 1
ATOM 772 O O . LEU A 1 97 ? -14.107 1.768 14.892 1.00 93.75 97 LEU A O 1
ATOM 776 N N . ALA A 1 98 ? -15.057 -0.247 15.124 1.00 92.69 98 ALA A N 1
ATOM 777 C CA . ALA A 1 98 ? -14.962 -0.277 16.577 1.00 92.69 98 ALA A CA 1
ATOM 778 C C . ALA A 1 98 ? -13.898 -1.287 17.024 1.00 92.69 98 ALA A C 1
ATOM 780 O O . ALA A 1 98 ? -13.902 -2.439 16.593 1.00 92.69 98 ALA A O 1
ATOM 781 N N . GLU A 1 99 ? -13.004 -0.877 17.934 1.00 93.06 99 GLU A N 1
ATOM 782 C CA . GLU A 1 99 ? -11.973 -1.768 18.495 1.00 93.06 99 GLU A CA 1
ATOM 783 C C . GLU A 1 99 ? -12.578 -3.034 19.118 1.00 93.06 99 GLU A C 1
ATOM 785 O O . GLU A 1 99 ? -11.976 -4.103 19.063 1.00 93.06 99 GLU A O 1
ATOM 790 N N . THR A 1 100 ? -13.749 -2.905 19.749 1.00 92.81 100 THR A N 1
ATOM 791 C CA . THR A 1 100 ? -14.459 -4.008 20.409 1.00 92.81 100 THR A CA 1
ATOM 792 C C . THR A 1 100 ? -14.892 -5.070 19.415 1.00 92.81 100 THR A C 1
ATOM 794 O O . THR A 1 100 ? -14.673 -6.255 19.656 1.00 92.81 100 THR A O 1
ATOM 797 N N . ASP A 1 101 ? -15.443 -4.638 18.287 1.00 92.12 101 ASP A N 1
ATOM 798 C CA . ASP A 1 101 ? -16.028 -5.520 17.284 1.00 92.12 101 ASP A CA 1
ATOM 799 C C . ASP A 1 101 ? -14.915 -6.257 16.540 1.00 92.12 101 ASP A C 1
ATOM 801 O O . ASP A 1 101 ? -14.989 -7.467 16.333 1.00 92.12 101 ASP A O 1
ATOM 805 N N . VAL A 1 102 ? -13.823 -5.548 16.237 1.00 93.06 102 VAL A N 1
ATOM 806 C CA . VAL A 1 102 ? -12.618 -6.139 15.645 1.00 93.06 102 VAL A CA 1
ATOM 807 C C . VAL A 1 102 ? -11.960 -7.134 16.604 1.00 93.06 102 VAL A C 1
ATOM 809 O O . VAL A 1 102 ? -11.610 -8.238 16.191 1.00 93.06 102 VAL A O 1
ATOM 812 N N . ALA A 1 103 ? -11.819 -6.787 17.888 1.00 93.12 103 ALA A N 1
ATOM 813 C CA . ALA A 1 103 ? -11.257 -7.688 18.896 1.00 93.12 103 ALA A CA 1
ATOM 814 C C . ALA A 1 103 ? -12.077 -8.980 19.020 1.00 93.12 103 ALA A C 1
ATOM 816 O O . ALA A 1 103 ? -11.511 -10.075 19.036 1.00 93.12 103 ALA A O 1
ATOM 817 N N . GLN A 1 104 ? -13.407 -8.857 19.038 1.00 92.88 104 GLN A N 1
ATOM 818 C CA . GLN A 1 104 ? -14.320 -9.995 19.077 1.00 92.88 104 GLN A CA 1
ATOM 819 C C . GLN A 1 104 ? -14.230 -10.846 17.804 1.00 92.88 104 GLN A C 1
ATOM 821 O O . GLN A 1 104 ? -14.112 -12.066 17.907 1.00 92.88 104 GLN A O 1
ATOM 826 N N . ALA A 1 105 ? -14.237 -10.225 16.622 1.00 90.00 105 ALA A N 1
ATOM 827 C CA . ALA A 1 105 ? -14.149 -10.927 15.341 1.00 90.00 105 ALA A CA 1
ATOM 828 C C . ALA A 1 105 ? -12.826 -11.693 15.178 1.00 90.00 105 ALA A C 1
ATOM 830 O O . ALA A 1 105 ? -12.805 -12.786 14.615 1.00 90.00 105 ALA A O 1
ATOM 831 N N . MET A 1 106 ? -11.727 -11.143 15.696 1.00 89.62 106 MET A N 1
ATOM 832 C CA . MET A 1 106 ? -10.400 -11.762 15.635 1.00 89.62 106 MET A CA 1
ATOM 833 C C . MET A 1 106 ? -10.105 -12.715 16.804 1.00 89.62 106 MET A C 1
ATOM 835 O O . MET A 1 106 ? -9.082 -13.398 16.782 1.00 89.62 106 MET A O 1
ATOM 839 N N . GLY A 1 107 ? -10.961 -12.768 17.831 1.00 91.25 107 GLY A N 1
ATOM 840 C CA . GLY A 1 107 ? -10.746 -13.598 19.021 1.00 91.25 107 GLY A CA 1
ATOM 841 C C . GLY A 1 107 ? -9.537 -13.174 19.865 1.00 91.25 107 GLY A C 1
ATOM 842 O O . GLY A 1 107 ? -8.908 -14.014 20.509 1.00 91.25 107 GLY A O 1
ATOM 843 N N . ILE A 1 108 ? -9.185 -11.885 19.851 1.00 92.50 108 ILE A N 1
ATOM 844 C CA . ILE A 1 108 ? -8.036 -11.322 20.580 1.00 92.50 108 ILE A CA 1
ATOM 845 C C . ILE A 1 108 ? -8.478 -10.220 21.548 1.00 92.50 108 ILE A C 1
ATOM 847 O O . ILE A 1 108 ? -9.608 -9.743 21.510 1.00 92.50 108 ILE A O 1
ATOM 851 N N . SER A 1 109 ? -7.588 -9.800 22.452 1.00 92.50 109 SER A N 1
ATOM 852 C CA . SER A 1 109 ? -7.880 -8.689 23.363 1.00 92.50 109 SER A CA 1
ATOM 853 C C . SER A 1 109 ? -7.838 -7.331 22.647 1.00 92.50 109 SER A C 1
ATOM 855 O O . SER A 1 109 ? -7.323 -7.195 21.539 1.00 92.50 109 SER A O 1
ATOM 857 N N . ARG A 1 110 ? -8.356 -6.284 23.297 1.00 93.12 110 ARG A N 1
ATOM 858 C CA . ARG A 1 110 ? -8.412 -4.929 22.719 1.00 93.12 110 ARG A CA 1
ATOM 859 C C . ARG A 1 110 ? -7.046 -4.257 22.559 1.00 93.12 110 ARG A C 1
ATOM 861 O O . ARG A 1 110 ? -6.881 -3.427 21.677 1.00 93.12 110 ARG A O 1
ATOM 868 N N . THR A 1 111 ? -6.069 -4.590 23.401 1.00 93.19 111 THR A N 1
ATOM 869 C CA . THR A 1 111 ? -4.731 -3.975 23.373 1.00 93.19 111 THR A CA 1
ATOM 870 C C . THR A 1 111 ? -4.011 -4.137 22.024 1.00 93.19 111 THR A C 1
ATOM 872 O O . THR A 1 111 ? -3.631 -3.112 21.463 1.00 93.19 111 THR A O 1
ATOM 875 N N . PRO A 1 112 ? -3.851 -5.351 21.450 1.00 92.44 112 PRO A N 1
ATOM 876 C CA . PRO A 1 112 ? -3.233 -5.512 20.130 1.00 92.44 112 PRO A CA 1
ATOM 877 C C . PRO A 1 112 ? -4.050 -4.869 18.999 1.00 92.44 112 PRO A C 1
ATOM 879 O O . PRO A 1 112 ? -3.469 -4.369 18.043 1.00 92.44 112 PRO A O 1
ATOM 882 N N . VAL A 1 113 ? -5.383 -4.820 19.112 1.00 94.81 113 VAL A N 1
ATOM 883 C CA . VAL A 1 113 ? -6.234 -4.117 18.134 1.00 94.81 113 VAL A CA 1
ATOM 884 C C . VAL A 1 113 ? -5.982 -2.614 18.171 1.00 94.81 113 VAL A C 1
ATOM 886 O O . VAL A 1 113 ? -5.838 -1.988 17.126 1.00 94.81 113 VAL A O 1
ATOM 889 N N . ARG A 1 114 ? -5.872 -2.031 19.366 1.00 93.81 114 ARG A N 1
ATOM 890 C CA . ARG A 1 114 ? -5.570 -0.608 19.529 1.00 93.81 114 ARG A CA 1
ATOM 891 C C . ARG A 1 114 ? -4.197 -0.246 18.964 1.00 93.81 114 ARG A C 1
ATOM 893 O O . ARG A 1 114 ? -4.071 0.774 18.300 1.00 93.81 114 ARG A O 1
ATOM 900 N N . GLU A 1 115 ? -3.184 -1.081 19.189 1.00 93.94 115 GLU A N 1
ATOM 901 C CA . GLU A 1 115 ? -1.858 -0.907 18.577 1.00 93.94 115 GLU A CA 1
ATOM 902 C C . GLU A 1 115 ? -1.929 -0.979 17.037 1.00 93.94 115 GLU A C 1
ATOM 904 O O . GLU A 1 115 ? -1.325 -0.149 16.354 1.00 93.94 115 GLU A O 1
ATOM 909 N N . ALA A 1 116 ? -2.711 -1.911 16.482 1.00 94.56 116 ALA A N 1
ATOM 910 C CA . ALA A 1 116 ? -2.959 -1.989 15.044 1.00 94.56 116 ALA A CA 1
ATOM 911 C C . ALA A 1 116 ? -3.673 -0.738 14.502 1.00 94.56 116 ALA A C 1
ATOM 913 O O . ALA A 1 116 ? -3.269 -0.210 13.468 1.00 94.56 116 ALA A O 1
ATOM 914 N N . PHE A 1 117 ? -4.681 -0.223 15.213 1.00 95.62 117 PHE A N 1
ATOM 915 C CA . PHE A 1 117 ? -5.390 1.007 14.846 1.00 95.62 117 PHE A CA 1
ATOM 916 C C . PHE A 1 117 ? -4.449 2.212 14.842 1.00 95.62 117 PHE A C 1
ATOM 918 O O . PHE A 1 117 ? -4.464 2.973 13.882 1.00 95.62 117 PHE A O 1
ATOM 925 N N . THR A 1 118 ? -3.583 2.364 15.848 1.00 95.19 118 THR A N 1
ATOM 926 C CA . THR A 1 118 ? -2.577 3.439 15.851 1.00 95.19 118 THR A CA 1
ATOM 927 C C . THR A 1 118 ? -1.731 3.406 14.577 1.00 95.19 118 THR A C 1
ATOM 929 O O . THR A 1 118 ? -1.594 4.423 13.909 1.00 95.19 118 THR A O 1
ATOM 932 N N . ARG A 1 119 ? -1.246 2.226 14.173 1.00 95.62 119 ARG A N 1
ATOM 933 C CA . ARG A 1 119 ? -0.446 2.079 12.946 1.00 95.62 119 ARG A CA 1
ATOM 934 C C . ARG A 1 119 ? -1.239 2.398 11.675 1.00 95.62 119 ARG A C 1
ATOM 936 O O . ARG A 1 119 ? -0.724 3.061 10.784 1.00 95.62 119 ARG A O 1
ATOM 943 N N . LEU A 1 120 ? -2.491 1.946 11.590 1.00 96.31 120 LEU A N 1
ATOM 944 C CA . LEU A 1 120 ? -3.371 2.259 10.457 1.00 96.31 120 LEU A CA 1
ATOM 945 C C . LEU A 1 120 ? -3.682 3.759 10.371 1.00 96.31 120 LEU A C 1
ATOM 947 O O . LEU A 1 120 ? -3.808 4.297 9.273 1.00 96.31 120 LEU A O 1
ATOM 951 N N . PHE A 1 121 ? -3.813 4.428 11.518 1.00 96.19 121 PHE A N 1
ATOM 952 C CA . PHE A 1 121 ? -4.000 5.872 11.596 1.00 96.19 121 PHE A CA 1
ATOM 953 C C . PHE A 1 121 ? -2.746 6.619 11.131 1.00 96.19 121 PHE A C 1
ATOM 955 O O . PHE A 1 121 ? -2.862 7.549 10.336 1.00 96.19 121 PHE A O 1
ATOM 962 N N . ASP A 1 122 ? -1.560 6.174 11.552 1.00 95.31 122 ASP A N 1
ATOM 963 C CA . ASP A 1 122 ? -0.282 6.752 11.119 1.00 95.31 122 ASP A CA 1
ATOM 964 C C . ASP A 1 122 ? -0.080 6.625 9.595 1.00 95.31 122 ASP A C 1
ATOM 966 O O . ASP A 1 122 ? 0.455 7.532 8.959 1.00 95.31 122 ASP A O 1
ATOM 970 N N . GLU A 1 123 ? -0.569 5.539 8.984 1.00 93.12 123 GLU A N 1
ATOM 971 C CA . GLU A 1 123 ? -0.610 5.353 7.521 1.00 93.12 123 GLU A CA 1
ATOM 972 C C . GLU A 1 123 ? -1.743 6.126 6.824 1.00 93.12 123 GLU A C 1
ATOM 974 O O . GLU A 1 123 ? -1.814 6.159 5.594 1.00 93.12 123 GLU A O 1
ATOM 979 N N . GLY A 1 124 ? -2.645 6.748 7.584 1.00 94.31 124 GLY A N 1
ATOM 980 C CA . GLY A 1 124 ? -3.800 7.475 7.062 1.00 94.31 124 GLY A CA 1
ATOM 981 C C . GLY A 1 124 ? -4.903 6.585 6.483 1.00 94.31 124 GLY A C 1
ATOM 982 O O . GLY A 1 124 ? -5.759 7.088 5.755 1.00 94.31 124 GLY A O 1
ATOM 983 N N . LEU A 1 125 ? -4.912 5.284 6.790 1.00 95.38 125 LEU A N 1
ATOM 984 C CA . LEU A 1 125 ? -5.936 4.328 6.339 1.00 95.38 125 LEU A CA 1
ATOM 985 C C . LEU A 1 125 ? -7.231 4.411 7.154 1.00 95.38 125 LEU A C 1
ATOM 987 O O . LEU A 1 125 ? -8.297 4.020 6.675 1.00 95.38 125 LEU A O 1
ATOM 991 N N . ILE A 1 126 ? -7.145 4.933 8.376 1.00 96.81 126 ILE A N 1
ATOM 992 C CA . ILE A 1 126 ? -8.298 5.236 9.221 1.00 96.81 126 ILE A CA 1
ATOM 993 C C . ILE A 1 126 ? -8.203 6.659 9.771 1.00 96.81 126 ILE A C 1
ATOM 995 O O . ILE A 1 126 ? -7.118 7.211 9.947 1.00 96.81 126 ILE A O 1
ATOM 999 N N . GLU A 1 127 ? -9.352 7.217 10.125 1.00 95.50 127 GLU A N 1
ATOM 1000 C CA . GLU A 1 127 ? -9.481 8.480 10.838 1.00 95.50 127 GLU A CA 1
ATOM 1001 C C . GLU A 1 127 ? -10.112 8.227 12.206 1.00 95.50 127 GLU A C 1
ATOM 1003 O O . GLU A 1 127 ? -11.115 7.517 12.316 1.00 95.50 127 GLU A O 1
ATOM 1008 N N . ILE A 1 128 ? -9.551 8.841 13.249 1.00 93.56 128 ILE A N 1
ATOM 1009 C CA . ILE A 1 128 ? -10.047 8.739 14.624 1.00 93.56 128 ILE A CA 1
ATOM 1010 C C . ILE A 1 128 ? -10.582 10.109 15.044 1.00 93.56 128 ILE A C 1
ATOM 1012 O O . ILE A 1 128 ? -9.830 11.080 15.115 1.00 93.56 128 ILE A O 1
ATOM 1016 N N . SER A 1 129 ? -11.880 10.191 15.343 1.00 90.94 129 SER A N 1
ATOM 1017 C CA . SER A 1 129 ? -12.537 11.417 15.808 1.00 90.94 129 SER A CA 1
ATOM 1018 C C . SER A 1 129 ? -13.222 11.198 17.162 1.00 90.94 129 SER A C 1
ATOM 1020 O O . SER A 1 129 ? -13.973 10.230 17.310 1.00 90.94 129 SER A O 1
ATOM 1022 N N . PRO A 1 130 ? -13.055 12.108 18.144 1.00 86.12 130 PRO A N 1
ATOM 1023 C CA . PRO A 1 130 ? -13.724 11.999 19.441 1.00 86.12 130 PRO A CA 1
ATOM 1024 C C . PRO A 1 130 ? -15.256 11.959 19.355 1.00 86.12 130 PRO A C 1
ATOM 1026 O O . PRO A 1 130 ? -15.898 11.379 20.223 1.00 86.12 130 PRO A O 1
ATOM 1029 N N . GLN A 1 131 ? -15.845 12.590 18.333 1.00 85.56 131 GLN A N 1
ATOM 1030 C CA . GLN A 1 131 ? -17.300 12.744 18.211 1.00 85.56 131 GLN A CA 1
ATOM 1031 C C . GLN A 1 131 ? -17.969 11.584 17.465 1.00 85.56 131 GLN A C 1
ATOM 1033 O O . GLN A 1 131 ? -19.102 11.234 17.775 1.00 85.56 131 GLN A O 1
ATOM 1038 N N . THR A 1 132 ? -17.287 11.002 16.476 1.00 82.12 132 THR A N 1
ATOM 1039 C CA . THR A 1 132 ? -17.872 10.011 15.553 1.00 82.12 132 THR A CA 1
ATOM 1040 C C . THR A 1 132 ? -17.217 8.634 15.640 1.00 82.12 132 THR A C 1
ATOM 1042 O O . THR A 1 132 ? -17.613 7.726 14.917 1.00 82.12 132 THR A O 1
ATOM 1045 N N . GLY A 1 133 ? -16.208 8.466 16.498 1.00 90.56 133 GLY A N 1
ATOM 1046 C CA . GLY A 1 133 ? -15.428 7.236 16.591 1.00 90.56 133 GLY A CA 1
ATOM 1047 C C . GLY A 1 133 ? -14.406 7.097 15.462 1.00 90.56 133 GLY A C 1
ATOM 1048 O O . GLY A 1 133 ? -13.941 8.090 14.895 1.00 90.56 133 GLY A O 1
ATOM 1049 N N . THR A 1 134 ? -14.033 5.853 15.166 1.00 95.75 134 THR A N 1
ATOM 1050 C CA . THR A 1 134 ? -13.050 5.524 14.127 1.00 95.75 134 THR A CA 1
ATOM 1051 C C . THR A 1 134 ? -13.753 5.111 12.839 1.00 95.75 134 THR A C 1
ATOM 1053 O O . THR A 1 134 ? -14.759 4.396 12.873 1.00 95.75 134 THR A O 1
ATOM 1056 N N . ARG A 1 135 ? -13.224 5.551 11.698 1.00 96.50 135 ARG A N 1
ATOM 1057 C CA . ARG A 1 135 ? -13.719 5.189 10.365 1.00 96.50 135 ARG A CA 1
ATOM 1058 C C . ARG A 1 135 ? -12.575 4.913 9.404 1.00 96.50 135 ARG A C 1
ATOM 1060 O O . ARG A 1 135 ? -11.495 5.469 9.575 1.00 96.50 135 ARG A O 1
ATOM 1067 N N . VAL A 1 136 ? -12.821 4.109 8.376 1.00 96.94 136 VAL A N 1
ATOM 1068 C CA . VAL A 1 136 ? -11.895 3.990 7.242 1.00 96.94 136 VAL A CA 1
ATOM 1069 C C . VAL A 1 136 ? -11.846 5.321 6.500 1.00 96.94 136 VAL A C 1
ATOM 1071 O O . VAL A 1 136 ? -12.892 5.914 6.222 1.00 96.94 136 VAL A O 1
ATOM 1074 N N . SER A 1 137 ? -10.643 5.794 6.188 1.00 96.12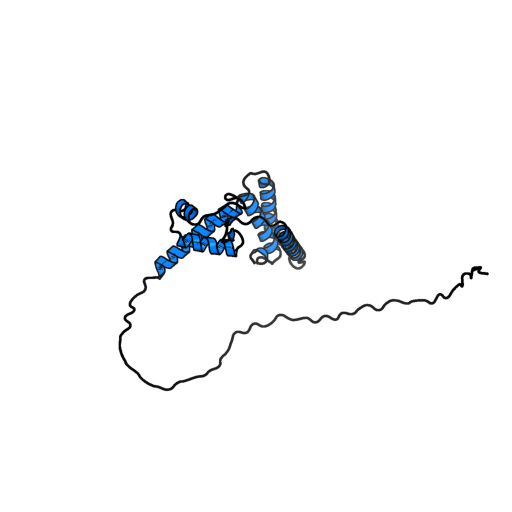 137 SER A N 1
ATOM 1075 C CA . SER A 1 137 ? -10.442 7.049 5.464 1.00 96.12 137 SER A CA 1
ATOM 1076 C C . SER A 1 137 ? -11.109 7.007 4.090 1.00 96.12 137 SER A C 1
ATOM 1078 O O . SER A 1 137 ? -11.141 5.971 3.423 1.00 96.12 137 SER A O 1
ATOM 1080 N N . LEU A 1 138 ? -11.635 8.147 3.641 1.00 95.38 138 LEU A N 1
ATOM 1081 C CA . LEU A 1 138 ? -12.090 8.286 2.258 1.00 95.38 138 LEU A CA 1
ATOM 1082 C C . LEU A 1 138 ? -10.893 8.421 1.311 1.00 95.38 138 LEU A C 1
ATOM 1084 O O . LEU A 1 138 ? -9.820 8.884 1.695 1.00 95.38 138 LEU A O 1
ATOM 1088 N N . ILE A 1 139 ? -11.097 8.051 0.046 1.00 92.31 139 ILE A N 1
ATOM 1089 C CA . ILE A 1 139 ? -10.075 8.213 -0.989 1.00 92.31 139 ILE A CA 1
ATOM 1090 C C . ILE A 1 139 ? -10.026 9.684 -1.411 1.00 92.31 139 ILE A C 1
ATOM 1092 O O . ILE A 1 139 ? -10.950 10.201 -2.041 1.00 92.31 139 ILE A O 1
ATOM 1096 N N . ASP A 1 140 ? -8.926 10.357 -1.084 1.00 92.12 140 ASP A N 1
ATOM 1097 C CA . ASP A 1 140 ? -8.667 11.722 -1.533 1.00 92.12 140 ASP A CA 1
ATOM 1098 C C . ASP A 1 140 ? -8.122 11.719 -2.966 1.00 92.12 140 ASP A C 1
ATOM 1100 O O . ASP A 1 140 ? -6.943 11.457 -3.220 1.00 92.12 140 ASP A O 1
ATOM 1104 N N . MET A 1 141 ? -8.983 12.067 -3.922 1.00 94.12 141 MET A N 1
ATOM 1105 C CA . MET A 1 141 ? -8.613 12.138 -5.337 1.00 94.12 141 MET A CA 1
ATOM 1106 C C . MET A 1 141 ? -7.513 13.164 -5.639 1.00 94.12 141 MET A C 1
ATOM 1108 O O . MET A 1 141 ? -6.853 13.060 -6.673 1.00 94.12 141 MET A O 1
ATOM 1112 N N . THR A 1 142 ? -7.295 14.159 -4.777 1.00 95.12 142 THR A N 1
ATOM 1113 C CA . THR A 1 142 ? -6.172 15.095 -4.920 1.00 95.12 142 THR A CA 1
ATOM 1114 C C . THR A 1 142 ? -4.858 14.393 -4.623 1.00 95.12 142 THR A C 1
ATOM 1116 O O . THR A 1 142 ? -3.965 14.431 -5.468 1.00 95.12 142 THR A O 1
ATOM 1119 N N . ARG A 1 143 ? -4.781 13.648 -3.514 1.00 91.19 143 ARG A N 1
ATOM 1120 C CA . ARG A 1 143 ? -3.613 12.810 -3.197 1.00 91.19 143 ARG A CA 1
ATOM 1121 C C . ARG A 1 143 ? -3.361 11.752 -4.263 1.00 91.19 143 ARG A C 1
ATOM 1123 O O . ARG A 1 143 ? -2.214 11.524 -4.627 1.00 91.19 143 ARG A O 1
ATOM 1130 N N . VAL A 1 144 ? -4.416 11.147 -4.817 1.00 92.12 144 VAL A N 1
ATOM 1131 C CA . VAL A 1 144 ? -4.285 10.194 -5.934 1.00 92.12 144 VAL A CA 1
ATOM 1132 C C . VAL A 1 144 ? -3.623 10.859 -7.143 1.00 92.12 144 VAL A C 1
ATOM 1134 O O . VAL A 1 144 ? -2.686 10.305 -7.712 1.00 92.12 144 VAL A O 1
ATOM 1137 N N . ARG A 1 145 ? -4.059 12.066 -7.527 1.00 95.19 145 ARG A N 1
ATOM 1138 C CA . ARG A 1 145 ? -3.446 12.806 -8.644 1.00 95.19 145 ARG A CA 1
ATOM 1139 C C . ARG A 1 145 ? -1.984 13.161 -8.376 1.00 95.19 145 ARG A C 1
ATOM 1141 O O . ARG A 1 145 ? -1.163 13.037 -9.281 1.00 95.19 145 ARG A O 1
ATOM 1148 N N . GLU A 1 146 ? -1.657 13.581 -7.159 1.00 95.31 146 GLU A N 1
ATOM 1149 C CA . GLU A 1 146 ? -0.277 13.871 -6.756 1.00 95.31 146 GLU A CA 1
ATOM 1150 C C . GLU A 1 146 ? 0.599 12.613 -6.797 1.00 95.31 146 GLU A C 1
ATOM 1152 O O . GLU A 1 146 ? 1.695 12.650 -7.353 1.00 95.31 146 GLU A O 1
ATOM 1157 N N . ALA A 1 147 ? 0.094 11.482 -6.300 1.00 91.31 147 ALA A N 1
ATOM 1158 C CA . ALA A 1 147 ? 0.789 10.199 -6.351 1.00 91.31 147 ALA A CA 1
ATOM 1159 C C . ALA A 1 147 ? 1.051 9.748 -7.796 1.00 91.31 147 ALA A C 1
ATOM 1161 O O . ALA A 1 147 ? 2.171 9.356 -8.125 1.00 91.31 147 ALA A O 1
ATOM 1162 N N . VAL A 1 148 ? 0.055 9.873 -8.683 1.00 92.25 148 VAL A N 1
ATOM 1163 C CA . VAL A 1 148 ? 0.221 9.596 -10.120 1.00 92.25 148 VAL A CA 1
ATOM 1164 C C . VAL A 1 148 ? 1.285 10.509 -10.726 1.00 92.25 148 VAL A C 1
ATOM 1166 O O . VAL A 1 148 ? 2.153 10.028 -11.446 1.00 92.25 148 VAL A O 1
ATOM 1169 N N . PHE A 1 149 ? 1.269 11.806 -10.414 1.00 95.56 149 PHE A N 1
ATOM 1170 C C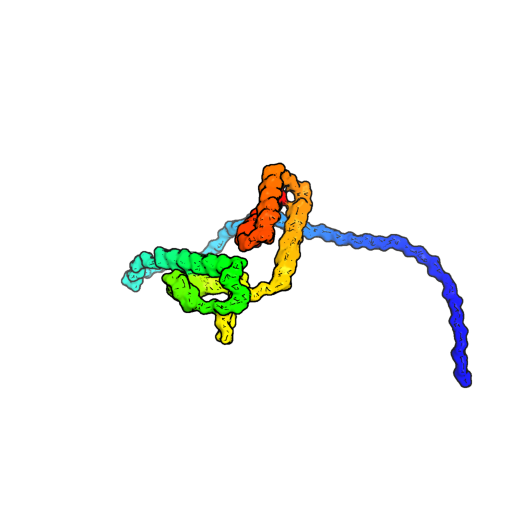A . PHE A 1 149 ? 2.274 12.743 -10.914 1.00 95.56 149 PHE A CA 1
ATOM 1171 C C . PHE A 1 149 ? 3.697 12.370 -10.468 1.00 95.56 149 PHE A C 1
ATOM 1173 O O . PHE A 1 149 ? 4.617 12.356 -11.292 1.00 95.56 149 PHE A O 1
ATOM 1180 N N . ILE A 1 150 ? 3.879 12.042 -9.184 1.00 93.19 150 ILE A N 1
ATOM 1181 C CA . ILE A 1 150 ? 5.170 11.623 -8.622 1.00 93.19 150 ILE A CA 1
ATOM 1182 C C . ILE A 1 150 ? 5.656 10.349 -9.317 1.00 93.19 150 ILE A C 1
ATOM 1184 O O . ILE A 1 150 ? 6.782 10.323 -9.820 1.00 93.19 150 ILE A O 1
ATOM 1188 N N . ARG A 1 151 ? 4.792 9.330 -9.408 1.00 91.75 151 ARG A N 1
ATOM 1189 C CA . ARG A 1 151 ? 5.103 8.051 -10.055 1.00 91.75 151 ARG A CA 1
ATOM 1190 C C . ARG A 1 151 ? 5.501 8.238 -11.517 1.00 91.75 151 ARG A C 1
ATOM 1192 O O . ARG A 1 151 ? 6.598 7.840 -11.895 1.00 91.75 151 ARG A O 1
ATOM 1199 N N . SER A 1 152 ? 4.675 8.916 -12.315 1.00 92.38 152 SER A N 1
ATOM 1200 C CA . SER A 1 152 ? 4.949 9.131 -13.742 1.00 92.38 152 SER A CA 1
ATOM 1201 C C . SER A 1 152 ? 6.251 9.896 -13.979 1.00 92.38 152 SER A C 1
ATOM 1203 O O . SER A 1 152 ? 6.982 9.608 -14.928 1.00 92.38 152 SER A O 1
ATOM 1205 N N . THR A 1 153 ? 6.563 10.867 -13.115 1.00 93.44 153 THR A N 1
ATOM 1206 C CA . THR A 1 153 ? 7.817 11.629 -13.197 1.00 93.44 153 THR A CA 1
ATOM 1207 C C . THR A 1 153 ? 9.023 10.739 -12.902 1.00 93.44 153 THR A C 1
ATOM 1209 O O . THR A 1 153 ? 10.014 10.792 -13.631 1.00 93.44 153 THR A O 1
ATOM 1212 N N . LEU A 1 154 ? 8.934 9.909 -11.859 1.00 91.50 154 LEU A N 1
ATOM 1213 C CA . LEU A 1 154 ? 9.988 8.976 -11.470 1.00 91.50 154 LEU A CA 1
ATOM 1214 C C . LEU A 1 154 ? 10.237 7.935 -12.564 1.00 91.50 154 LEU A C 1
ATOM 1216 O O . LEU A 1 154 ? 11.374 7.765 -12.993 1.00 91.50 154 LEU A O 1
ATOM 1220 N N . GLU A 1 155 ? 9.184 7.298 -13.066 1.00 91.12 155 GLU A N 1
ATOM 1221 C CA . GLU A 1 155 ? 9.280 6.287 -14.125 1.00 91.12 155 GLU A CA 1
ATOM 1222 C C . GLU A 1 155 ? 9.876 6.861 -15.408 1.00 91.12 155 GLU A C 1
ATOM 1224 O O . GLU A 1 155 ? 10.804 6.286 -15.975 1.00 91.12 155 GLU A O 1
ATOM 1229 N N . SER A 1 156 ? 9.413 8.043 -15.824 1.00 92.44 156 SER A N 1
ATOM 1230 C CA . SER A 1 156 ? 9.953 8.723 -17.004 1.00 92.44 156 SER A CA 1
ATOM 1231 C C . SER A 1 156 ? 11.437 9.050 -16.840 1.00 92.44 156 SER A C 1
ATOM 1233 O O . SER A 1 156 ? 12.215 8.879 -17.777 1.00 92.44 156 SER A O 1
ATOM 1235 N N . ALA A 1 157 ? 11.848 9.511 -15.654 1.00 91.12 157 ALA A N 1
ATOM 1236 C CA . ALA A 1 157 ? 13.243 9.830 -15.368 1.00 91.12 157 ALA A CA 1
ATOM 1237 C C . ALA A 1 157 ? 14.136 8.582 -15.378 1.00 91.12 157 ALA A C 1
ATOM 1239 O O . ALA A 1 157 ? 15.259 8.636 -15.877 1.00 91.12 157 ALA A O 1
ATOM 1240 N N . VAL A 1 158 ? 13.626 7.468 -14.853 1.00 90.38 158 VAL A N 1
ATOM 1241 C CA . VAL A 1 158 ? 14.328 6.186 -14.812 1.00 90.38 158 VAL A CA 1
ATOM 1242 C C . VAL A 1 158 ? 14.507 5.615 -16.223 1.00 90.38 158 VAL A C 1
ATOM 1244 O O . VAL A 1 158 ? 15.624 5.262 -16.588 1.00 90.38 158 VAL A O 1
ATOM 1247 N N . ILE A 1 159 ? 13.465 5.624 -17.060 1.00 89.06 159 ILE A N 1
ATOM 1248 C CA . ILE A 1 159 ? 13.554 5.184 -18.466 1.00 89.06 159 ILE A CA 1
ATOM 1249 C C . ILE A 1 159 ? 14.486 6.091 -19.283 1.00 89.06 159 ILE A C 1
ATOM 1251 O O . ILE A 1 159 ? 15.229 5.621 -20.143 1.00 89.06 159 ILE A O 1
ATOM 1255 N N . ALA A 1 160 ? 14.478 7.401 -19.019 1.00 89.50 160 ALA A N 1
ATOM 1256 C CA . ALA A 1 160 ? 15.340 8.359 -19.711 1.00 89.50 160 ALA A CA 1
ATOM 1257 C C . ALA A 1 160 ? 16.837 8.204 -19.374 1.00 89.50 160 ALA A C 1
ATOM 1259 O O . ALA A 1 160 ? 17.667 8.915 -19.951 1.00 89.50 160 ALA A O 1
ATOM 1260 N N . ASN A 1 161 ? 17.203 7.302 -18.457 1.00 85.00 161 ASN A N 1
ATOM 1261 C CA . ASN A 1 161 ? 18.586 7.010 -18.112 1.00 85.00 161 ASN A CA 1
ATOM 1262 C C . ASN A 1 161 ? 19.312 6.306 -19.272 1.00 85.00 161 ASN A C 1
ATOM 1264 O O . ASN A 1 161 ? 19.414 5.083 -19.335 1.00 85.00 161 ASN A O 1
ATOM 1268 N N . SER A 1 162 ? 19.873 7.106 -20.180 1.00 70.44 162 SER A N 1
ATOM 1269 C CA . SER A 1 162 ? 20.559 6.645 -21.393 1.00 70.44 162 SER A CA 1
ATOM 1270 C C . SER A 1 162 ? 21.844 5.846 -21.151 1.00 70.44 162 SER A C 1
ATOM 1272 O O . SER A 1 162 ? 22.430 5.346 -22.108 1.00 70.44 162 SER A O 1
ATOM 1274 N N . GLY A 1 163 ? 22.309 5.746 -19.903 1.00 83.50 163 GLY A N 1
ATOM 1275 C CA . GLY A 1 163 ? 23.486 4.961 -19.532 1.00 83.50 163 GLY A CA 1
ATOM 1276 C C . GLY A 1 163 ? 23.191 3.493 -19.219 1.00 83.50 163 GLY A C 1
ATOM 1277 O O . GLY A 1 163 ? 24.134 2.745 -18.965 1.00 83.50 163 GLY A O 1
ATOM 1278 N N . VAL A 1 164 ? 21.919 3.083 -19.201 1.00 85.56 164 VAL A N 1
ATOM 1279 C CA . VAL A 1 164 ? 21.507 1.725 -18.832 1.00 85.56 164 VAL A CA 1
ATOM 1280 C C . VAL A 1 164 ? 20.713 1.098 -19.968 1.00 85.56 164 VAL A C 1
ATOM 1282 O O . VAL A 1 164 ? 19.744 1.666 -20.465 1.00 85.56 164 VAL A O 1
ATOM 1285 N N . HIS A 1 165 ? 21.129 -0.103 -20.356 1.00 87.69 165 HIS A N 1
ATOM 1286 C CA . HIS A 1 165 ? 20.432 -0.933 -21.325 1.00 87.69 165 HIS A CA 1
ATOM 1287 C C . HIS A 1 165 ? 20.062 -2.241 -20.628 1.00 87.69 165 HIS A C 1
ATOM 1289 O O . HIS A 1 165 ? 20.963 -3.046 -20.378 1.00 87.69 165 HIS A O 1
ATOM 1295 N N . PRO A 1 166 ? 18.781 -2.432 -20.269 1.00 88.81 166 PRO A N 1
ATOM 1296 C CA . PRO A 1 166 ? 18.315 -3.692 -19.710 1.00 88.81 166 PRO A CA 1
ATOM 1297 C C . PRO A 1 166 ? 18.644 -4.847 -20.656 1.00 88.81 166 PRO A C 1
ATOM 1299 O O . PRO A 1 166 ? 18.571 -4.691 -21.879 1.00 88.81 166 PRO A O 1
ATOM 1302 N N . ASP A 1 167 ? 19.007 -6.002 -20.107 1.00 90.88 167 ASP A N 1
ATOM 1303 C CA . ASP A 1 167 ? 19.145 -7.201 -20.922 1.00 90.88 167 ASP A CA 1
ATOM 1304 C C . ASP A 1 167 ? 17.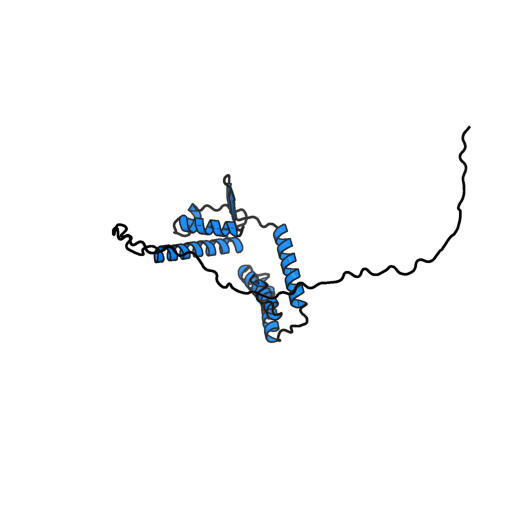761 -7.670 -21.422 1.00 90.88 167 ASP A C 1
ATOM 1306 O O . ASP A 1 167 ? 16.737 -7.357 -20.803 1.00 90.88 167 ASP A O 1
ATOM 1310 N N . PRO A 1 168 ? 17.705 -8.429 -22.531 1.00 91.56 168 PRO A N 1
ATOM 1311 C CA . PRO A 1 168 ? 16.437 -8.890 -23.091 1.00 91.56 168 PRO A CA 1
ATOM 1312 C C . PRO A 1 168 ? 15.568 -9.700 -22.118 1.00 91.56 168 PRO A C 1
ATOM 1314 O O . PRO A 1 168 ? 14.354 -9.547 -22.148 1.00 91.56 168 PRO A O 1
ATOM 1317 N N . GLY A 1 169 ? 16.162 -10.499 -21.223 1.00 92.50 169 GLY A N 1
ATOM 1318 C CA . GLY A 1 169 ? 15.405 -11.312 -20.266 1.00 92.50 169 GLY A CA 1
ATOM 1319 C C . GLY A 1 169 ? 14.661 -10.457 -19.244 1.00 92.50 169 GLY A C 1
ATOM 1320 O O . GLY A 1 169 ? 13.494 -10.709 -18.955 1.00 92.50 169 GLY A O 1
ATOM 1321 N N . THR A 1 170 ? 15.290 -9.382 -18.766 1.00 90.12 170 THR A N 1
ATOM 1322 C CA . THR A 1 170 ? 14.617 -8.404 -17.900 1.00 90.12 170 THR A CA 1
ATOM 1323 C C . THR A 1 170 ? 13.433 -7.734 -18.612 1.00 90.12 170 THR A C 1
ATOM 1325 O O . THR A 1 170 ? 12.389 -7.500 -18.002 1.00 90.12 170 THR A O 1
ATOM 1328 N N . LEU A 1 171 ? 13.564 -7.424 -19.908 1.00 91.06 171 LEU A N 1
ATOM 1329 C CA . LEU A 1 171 ? 12.458 -6.854 -20.688 1.00 91.06 171 LEU A CA 1
ATOM 1330 C C . LEU A 1 171 ? 11.317 -7.861 -20.878 1.00 91.06 171 LEU A C 1
ATOM 1332 O O . LEU A 1 171 ? 10.154 -7.475 -20.752 1.00 91.06 171 LEU A O 1
ATOM 1336 N N . ASP A 1 172 ? 11.640 -9.137 -21.100 1.00 94.44 172 ASP A N 1
ATOM 1337 C CA . ASP A 1 172 ? 10.652 -10.214 -21.196 1.00 94.44 172 ASP A CA 1
ATOM 1338 C C . ASP A 1 172 ? 9.847 -10.352 -19.887 1.00 94.44 172 ASP A C 1
ATOM 1340 O O . ASP A 1 172 ? 8.626 -10.507 -19.922 1.00 94.44 172 ASP A O 1
ATOM 1344 N N . GLU A 1 173 ? 10.485 -10.238 -18.716 1.00 92.69 173 GLU A N 1
ATOM 1345 C CA . GLU A 1 173 ? 9.800 -10.271 -17.410 1.00 92.69 173 GLU A CA 1
ATOM 1346 C C . GLU A 1 173 ? 8.825 -9.095 -17.215 1.00 92.69 173 GLU A C 1
ATOM 1348 O O . GLU A 1 173 ? 7.705 -9.265 -16.709 1.00 92.69 173 GLU A O 1
ATOM 1353 N N . ILE A 1 174 ? 9.219 -7.896 -17.653 1.00 93.69 174 ILE A N 1
ATOM 1354 C CA . ILE A 1 174 ? 8.356 -6.707 -17.634 1.00 93.69 174 ILE A CA 1
ATOM 1355 C C . ILE A 1 174 ? 7.163 -6.912 -18.579 1.00 93.69 174 ILE A C 1
ATOM 1357 O O . ILE A 1 174 ? 6.020 -6.644 -18.199 1.00 93.69 174 ILE A O 1
ATOM 1361 N N . GLU A 1 175 ? 7.397 -7.435 -19.784 1.00 95.31 175 GLU A N 1
ATOM 1362 C CA . GLU A 1 175 ? 6.335 -7.718 -20.752 1.00 95.31 175 GLU A CA 1
ATOM 1363 C C . GLU A 1 175 ? 5.363 -8.793 -20.242 1.00 95.31 175 GLU A C 1
ATOM 1365 O O . GLU A 1 175 ? 4.145 -8.655 -20.384 1.00 95.31 175 GLU A O 1
ATOM 1370 N N . LEU A 1 176 ? 5.864 -9.841 -19.583 1.00 95.31 176 LEU A N 1
ATOM 1371 C CA . LEU A 1 176 ? 5.023 -10.858 -18.947 1.00 95.31 176 LEU A CA 1
ATOM 1372 C C . LEU A 1 176 ? 4.090 -10.254 -17.892 1.00 95.31 176 LEU A C 1
ATOM 1374 O O . LEU A 1 176 ? 2.930 -10.671 -17.795 1.00 95.31 176 LEU A O 1
ATOM 1378 N N . SER A 1 177 ? 4.570 -9.260 -17.143 1.00 95.25 177 SER A N 1
ATOM 1379 C CA . SER A 1 177 ? 3.773 -8.532 -16.150 1.00 95.25 177 SER A CA 1
ATOM 1380 C C . SER A 1 177 ? 2.647 -7.731 -16.813 1.00 95.25 177 SER A C 1
ATOM 1382 O O . SER A 1 177 ? 1.502 -7.813 -16.367 1.00 95.25 177 SER A O 1
ATOM 1384 N N . LEU A 1 178 ? 2.926 -7.043 -17.927 1.00 95.69 178 LEU A N 1
ATOM 1385 C CA . LEU A 1 178 ? 1.907 -6.332 -18.714 1.00 95.69 178 LEU A CA 1
ATOM 1386 C C . LEU A 1 178 ? 0.847 -7.290 -19.270 1.00 95.69 178 LEU A C 1
ATOM 1388 O O . LEU A 1 178 ? -0.347 -7.087 -19.060 1.00 95.69 178 LEU A O 1
ATOM 1392 N N . ARG A 1 179 ? 1.269 -8.403 -19.880 1.00 96.12 179 ARG A N 1
ATOM 1393 C CA . ARG A 1 179 ? 0.346 -9.434 -20.388 1.00 96.12 179 ARG A CA 1
ATOM 1394 C C . ARG A 1 179 ? -0.500 -10.062 -19.282 1.00 96.12 179 ARG A C 1
ATOM 1396 O O . ARG A 1 179 ? -1.568 -10.606 -19.558 1.00 96.12 179 ARG A O 1
ATOM 1403 N N . ALA A 1 180 ? -0.002 -10.112 -18.046 1.00 94.50 180 ALA A N 1
ATOM 1404 C CA . ALA A 1 180 ? -0.783 -10.574 -16.904 1.00 94.50 180 ALA A CA 1
ATOM 1405 C C . ALA A 1 180 ? -1.862 -9.552 -16.527 1.00 94.50 180 ALA A C 1
ATOM 1407 O O . ALA A 1 180 ? -3.007 -9.950 -16.331 1.00 94.50 180 ALA A O 1
ATOM 1408 N N . GLN A 1 181 ? -1.532 -8.257 -16.499 1.00 94.88 181 GLN A N 1
ATOM 1409 C CA . GLN A 1 181 ? -2.510 -7.190 -16.259 1.00 94.88 181 GLN A CA 1
ATOM 1410 C C . GLN A 1 181 ? -3.609 -7.174 -17.327 1.00 94.88 181 GLN A C 1
ATOM 1412 O O . GLN A 1 181 ? -4.784 -7.150 -16.977 1.00 94.88 181 GLN A O 1
ATOM 1417 N N . GLU A 1 182 ? -3.254 -7.285 -18.610 1.00 95.31 182 GLU A N 1
ATOM 1418 C CA . GLU A 1 182 ? -4.221 -7.339 -19.721 1.00 95.31 182 GLU A CA 1
ATOM 1419 C C . GLU A 1 182 ? -5.233 -8.482 -19.570 1.00 95.31 182 GLU A C 1
ATOM 1421 O O . GLU A 1 182 ? -6.408 -8.321 -19.879 1.00 95.31 182 GLU A O 1
ATOM 1426 N N . ARG A 1 183 ? -4.800 -9.639 -19.057 1.00 93.81 183 ARG A N 1
ATOM 1427 C CA . ARG A 1 183 ? -5.687 -10.786 -18.797 1.00 93.81 183 ARG A CA 1
ATOM 1428 C C . ARG A 1 183 ? -6.558 -10.613 -17.553 1.00 93.81 183 ARG A C 1
ATOM 1430 O O . ARG A 1 183 ? -7.575 -11.289 -17.438 1.00 93.81 183 ARG A O 1
ATOM 1437 N N . LEU A 1 184 ? -6.133 -9.773 -16.614 1.00 93.12 184 LEU A N 1
ATOM 1438 C CA . LEU A 1 184 ? -6.776 -9.582 -15.313 1.00 93.12 184 LEU A CA 1
ATOM 1439 C C . LEU A 1 184 ? -7.651 -8.327 -15.253 1.00 93.12 184 LEU A C 1
ATOM 1441 O O . LEU A 1 184 ? -8.425 -8.202 -14.308 1.00 93.12 184 LEU A O 1
ATOM 1445 N N . VAL A 1 185 ? -7.552 -7.419 -16.229 1.00 89.19 185 VAL A N 1
ATOM 1446 C CA . VAL A 1 185 ? -8.266 -6.130 -16.216 1.00 89.19 185 VAL A CA 1
ATOM 1447 C C . VAL A 1 185 ? -9.787 -6.293 -16.153 1.00 89.19 185 VAL A C 1
ATOM 1449 O O . VAL A 1 185 ? -10.447 -5.525 -15.462 1.00 89.19 185 VAL A O 1
ATOM 1452 N N . ASP A 1 186 ? -10.315 -7.333 -16.803 1.00 88.94 186 ASP A N 1
ATOM 1453 C CA . ASP A 1 186 ? -11.744 -7.673 -16.813 1.00 88.94 186 ASP A CA 1
ATOM 1454 C C . ASP A 1 186 ? -12.101 -8.764 -15.785 1.00 88.94 186 ASP A C 1
ATOM 1456 O O . ASP A 1 186 ? -13.210 -9.301 -15.793 1.00 88.94 186 ASP A O 1
ATOM 1460 N N . SER A 1 187 ? -11.156 -9.146 -14.920 1.00 87.62 187 SER A N 1
ATOM 1461 C CA . SER A 1 187 ? -11.387 -10.133 -13.864 1.00 87.62 187 SER A CA 1
ATOM 1462 C C . SER A 1 187 ? -11.819 -9.461 -12.562 1.00 87.62 187 SER A C 1
ATOM 1464 O O . SER A 1 187 ? -11.370 -8.365 -12.242 1.00 87.62 187 SER A O 1
ATOM 1466 N N . ASP A 1 188 ? -12.606 -10.164 -11.747 1.00 83.56 188 ASP A N 1
ATOM 1467 C CA . ASP A 1 188 ? -12.959 -9.700 -10.397 1.00 83.56 188 ASP A CA 1
ATOM 1468 C C . ASP A 1 188 ? -11.785 -9.803 -9.395 1.00 83.56 188 ASP A C 1
ATOM 1470 O O . ASP A 1 188 ? -11.901 -9.373 -8.244 1.00 83.56 188 ASP A O 1
ATOM 1474 N N . ASP A 1 189 ? -10.627 -10.350 -9.796 1.00 84.81 189 ASP A N 1
ATOM 1475 C CA . ASP A 1 189 ? -9.446 -10.470 -8.931 1.00 84.81 189 ASP A CA 1
ATOM 1476 C C . ASP A 1 189 ? -8.572 -9.207 -8.986 1.00 84.81 189 ASP A C 1
ATOM 1478 O O . ASP A 1 189 ? -7.439 -9.189 -9.482 1.00 84.81 189 ASP A O 1
ATOM 1482 N N . MET A 1 190 ? -9.098 -8.132 -8.397 1.00 81.06 190 MET A N 1
ATOM 1483 C CA . MET A 1 190 ? -8.382 -6.861 -8.229 1.00 81.06 190 MET A CA 1
ATOM 1484 C C . MET A 1 190 ? -7.058 -7.024 -7.468 1.00 81.06 190 MET A C 1
ATOM 1486 O O . MET A 1 190 ? -6.116 -6.257 -7.678 1.00 81.06 190 MET A O 1
ATOM 1490 N N . GLY A 1 191 ? -6.958 -8.031 -6.594 1.00 82.94 191 GLY A N 1
ATOM 1491 C CA . GLY A 1 191 ? -5.730 -8.342 -5.867 1.00 82.94 191 GLY A CA 1
ATOM 1492 C C . GLY A 1 191 ? -4.636 -8.884 -6.787 1.00 82.94 191 GLY A C 1
ATOM 1493 O O . GLY A 1 191 ? -3.479 -8.475 -6.675 1.00 82.94 191 GLY A O 1
ATOM 1494 N N . ALA A 1 192 ? -4.980 -9.783 -7.710 1.00 87.19 192 ALA A N 1
ATOM 1495 C CA . ALA A 1 192 ? -4.057 -10.268 -8.732 1.00 87.19 192 ALA A CA 1
ATOM 1496 C C . ALA A 1 192 ? -3.644 -9.157 -9.696 1.00 87.19 192 ALA A C 1
ATOM 1498 O O . ALA A 1 192 ? -2.450 -9.037 -9.982 1.00 87.19 192 ALA A O 1
ATOM 1499 N N . LEU A 1 193 ? -4.591 -8.319 -10.131 1.00 88.88 193 LEU A N 1
ATOM 1500 C CA . LEU A 1 193 ? -4.293 -7.164 -10.977 1.00 88.88 193 LEU A CA 1
ATOM 1501 C C . LEU A 1 193 ? -3.294 -6.223 -10.289 1.00 88.88 193 LEU A C 1
ATOM 1503 O O . LEU A 1 193 ? -2.273 -5.873 -10.876 1.00 88.88 193 LEU A O 1
ATOM 1507 N N . HIS A 1 194 ? -3.525 -5.897 -9.014 1.00 85.94 194 HIS A N 1
ATOM 1508 C CA . HIS A 1 194 ? -2.611 -5.071 -8.227 1.00 85.94 194 HIS A CA 1
ATOM 1509 C C . HIS A 1 194 ? -1.215 -5.699 -8.087 1.00 85.94 194 HIS A C 1
ATOM 1511 O O . HIS A 1 194 ? -0.213 -5.007 -8.243 1.00 85.94 194 HIS A O 1
ATOM 1517 N N . ARG A 1 195 ? -1.110 -7.013 -7.840 1.00 88.19 195 ARG A N 1
ATOM 1518 C CA . ARG A 1 195 ? 0.198 -7.695 -7.781 1.00 88.19 195 ARG A CA 1
ATOM 1519 C C . ARG A 1 195 ? 0.947 -7.621 -9.116 1.00 88.19 195 ARG A C 1
ATOM 1521 O O . ARG A 1 195 ? 2.157 -7.408 -9.107 1.00 88.19 195 ARG A O 1
ATOM 1528 N N . ALA A 1 196 ? 0.246 -7.779 -10.239 1.00 91.62 196 ALA A N 1
ATOM 1529 C CA . ALA A 1 196 ? 0.837 -7.668 -11.573 1.00 91.62 196 ALA A CA 1
ATOM 1530 C C . ALA A 1 196 ? 1.266 -6.223 -11.910 1.00 91.62 196 ALA A C 1
ATOM 1532 O O . ALA A 1 196 ? 2.309 -6.026 -12.534 1.00 91.62 196 ALA A O 1
ATOM 1533 N N . ASP A 1 197 ? 0.509 -5.220 -11.455 1.00 91.81 197 ASP A N 1
ATOM 1534 C CA . ASP A 1 197 ? 0.870 -3.792 -11.520 1.00 91.81 197 ASP A CA 1
ATOM 1535 C C . ASP A 1 197 ? 2.151 -3.498 -10.723 1.00 91.81 197 ASP A C 1
ATOM 1537 O O . ASP A 1 197 ? 3.123 -2.962 -11.259 1.00 91.81 197 ASP A O 1
ATOM 1541 N N . MET A 1 198 ? 2.222 -3.957 -9.469 1.00 90.25 198 MET A N 1
ATOM 1542 C CA . MET A 1 198 ? 3.418 -3.800 -8.631 1.00 90.25 198 MET A CA 1
ATOM 1543 C C . MET A 1 198 ? 4.653 -4.486 -9.226 1.00 90.25 198 MET A C 1
ATOM 1545 O O . MET A 1 198 ? 5.752 -3.931 -9.152 1.00 90.25 198 MET A O 1
ATOM 1549 N N . ALA A 1 199 ? 4.489 -5.673 -9.820 1.00 92.31 199 ALA A N 1
ATOM 1550 C CA . ALA A 1 199 ? 5.578 -6.392 -10.478 1.00 92.31 199 ALA A CA 1
ATOM 1551 C C . ALA A 1 199 ? 6.140 -5.605 -11.672 1.00 92.31 199 ALA A C 1
ATOM 1553 O O . ALA A 1 199 ? 7.357 -5.468 -11.787 1.00 92.31 199 ALA A O 1
ATOM 1554 N N . PHE A 1 200 ? 5.267 -5.019 -12.497 1.00 93.88 200 PHE A N 1
ATOM 1555 C CA . PHE A 1 200 ? 5.670 -4.169 -13.617 1.00 93.88 200 PHE A CA 1
ATOM 1556 C C . PHE A 1 200 ? 6.477 -2.951 -13.150 1.00 93.88 200 PHE A C 1
ATOM 1558 O O . PHE A 1 200 ? 7.593 -2.739 -13.621 1.00 93.88 200 PHE A O 1
ATOM 1565 N N . HIS A 1 201 ? 5.958 -2.178 -12.192 1.00 92.12 201 HIS A N 1
ATOM 1566 C CA . HIS A 1 201 ? 6.622 -0.958 -11.721 1.00 92.12 201 HIS A CA 1
ATOM 1567 C C . HIS A 1 201 ? 7.961 -1.242 -11.015 1.00 92.12 201 HIS A C 1
ATOM 1569 O O . HIS A 1 201 ? 8.962 -0.551 -11.240 1.00 92.12 201 HIS A O 1
ATOM 1575 N N . SER A 1 202 ? 8.016 -2.302 -10.204 1.00 90.88 202 SER A N 1
ATOM 1576 C CA . SER A 1 202 ? 9.256 -2.763 -9.571 1.00 90.88 202 SER A CA 1
ATOM 1577 C C . SER A 1 202 ? 10.281 -3.235 -10.612 1.00 90.88 202 SER A C 1
ATOM 1579 O O . SER A 1 202 ? 11.434 -2.804 -10.585 1.00 90.88 202 SER A O 1
ATOM 1581 N N . GLY A 1 203 ? 9.855 -4.054 -11.581 1.00 91.31 203 GLY A N 1
ATOM 1582 C CA . GLY A 1 203 ? 10.708 -4.543 -12.666 1.00 91.31 203 GLY A CA 1
ATOM 1583 C C . GLY A 1 203 ? 11.259 -3.408 -13.527 1.00 91.31 203 GLY A C 1
ATOM 1584 O O . GLY A 1 203 ? 12.462 -3.348 -13.775 1.00 91.31 203 GLY A O 1
ATOM 1585 N N . LEU A 1 204 ? 10.410 -2.445 -13.895 1.00 91.56 204 LEU A N 1
ATOM 1586 C CA . LEU A 1 204 ? 10.798 -1.262 -14.660 1.00 91.56 204 LEU A CA 1
ATOM 1587 C C . LEU A 1 204 ? 11.880 -0.453 -13.935 1.00 91.56 204 LEU A C 1
ATOM 1589 O O . LEU A 1 204 ? 12.905 -0.113 -14.523 1.00 91.56 204 LEU A O 1
ATOM 1593 N N . THR A 1 205 ? 11.693 -0.161 -12.648 1.00 90.62 205 THR A N 1
ATOM 1594 C CA . THR A 1 205 ? 12.691 0.613 -11.896 1.00 90.62 205 THR A CA 1
ATOM 1595 C C . THR A 1 205 ? 13.999 -0.151 -11.680 1.00 90.62 205 THR A C 1
ATOM 1597 O O . THR A 1 205 ? 15.078 0.447 -11.738 1.00 90.62 205 THR A O 1
ATOM 1600 N N . ALA A 1 206 ? 13.935 -1.472 -11.495 1.00 87.38 206 ALA A N 1
ATOM 1601 C CA . ALA A 1 206 ? 15.111 -2.330 -11.387 1.00 87.38 206 ALA A CA 1
ATOM 1602 C C . ALA A 1 206 ? 15.913 -2.399 -12.697 1.00 87.38 206 ALA A C 1
ATOM 1604 O O . ALA A 1 206 ? 17.136 -2.235 -12.665 1.00 87.38 206 ALA A O 1
ATOM 1605 N N . ALA A 1 207 ? 15.234 -2.560 -13.837 1.00 89.00 207 ALA A N 1
A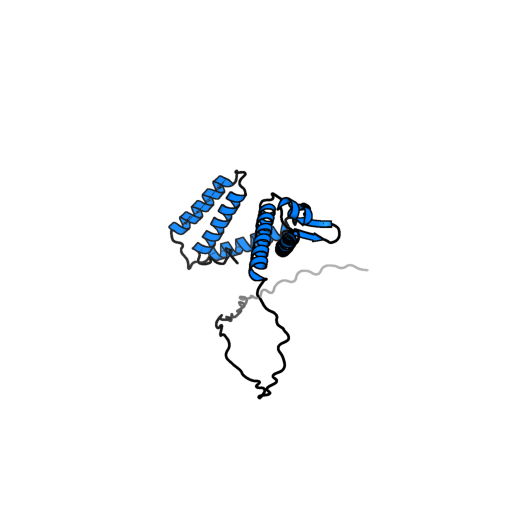TOM 1606 C CA . ALA A 1 207 ? 15.839 -2.683 -15.164 1.00 89.00 207 ALA A CA 1
ATOM 1607 C C . ALA A 1 207 ? 16.743 -1.495 -15.525 1.00 89.00 207 ALA A C 1
ATOM 1609 O O . ALA A 1 207 ? 17.793 -1.659 -16.142 1.00 89.00 207 ALA A O 1
ATOM 1610 N N . PHE A 1 208 ? 16.369 -0.297 -15.083 1.00 88.38 208 PHE A N 1
ATOM 1611 C CA . PHE A 1 208 ? 17.091 0.946 -15.355 1.00 88.38 208 PHE A CA 1
ATOM 1612 C C . PHE A 1 208 ? 17.963 1.410 -14.169 1.00 88.38 208 PHE A C 1
ATOM 1614 O O . PHE A 1 208 ? 18.227 2.601 -14.001 1.00 88.38 208 PHE A O 1
ATOM 1621 N N . ALA A 1 209 ? 18.448 0.458 -13.360 1.00 81.94 209 ALA A N 1
ATOM 1622 C CA . ALA A 1 209 ? 19.410 0.640 -12.263 1.00 81.94 209 ALA A CA 1
ATOM 1623 C C . ALA A 1 209 ? 18.920 1.464 -11.056 1.00 81.94 209 ALA A C 1
ATOM 1625 O O . ALA A 1 209 ? 19.724 1.965 -10.263 1.00 81.94 209 ALA A O 1
ATOM 1626 N N . HIS A 1 210 ? 17.605 1.548 -10.855 1.00 82.81 210 HIS A N 1
ATOM 1627 C CA . HIS A 1 210 ? 16.991 2.239 -9.722 1.00 82.81 210 HIS A CA 1
ATOM 1628 C C . HIS A 1 210 ? 16.053 1.330 -8.898 1.00 82.81 210 HIS A C 1
ATOM 1630 O O . HIS A 1 210 ? 14.950 1.750 -8.557 1.00 82.81 210 HIS A O 1
ATOM 1636 N N . PRO A 1 211 ? 16.477 0.121 -8.467 1.00 79.69 211 PRO A N 1
ATOM 1637 C CA . PRO A 1 211 ? 15.591 -0.859 -7.816 1.00 79.69 211 PRO A CA 1
ATOM 1638 C C . PRO A 1 211 ? 15.001 -0.386 -6.478 1.00 79.69 211 PRO A C 1
ATOM 1640 O O . PRO A 1 211 ? 13.993 -0.903 -6.013 1.00 79.69 211 PRO A O 1
ATOM 1643 N N . ARG A 1 212 ? 15.630 0.600 -5.827 1.00 79.88 212 ARG A N 1
ATOM 1644 C CA . ARG A 1 212 ? 15.128 1.183 -4.572 1.00 79.88 212 ARG A CA 1
ATOM 1645 C C . ARG A 1 212 ? 14.144 2.326 -4.781 1.00 79.88 212 ARG A C 1
ATOM 1647 O O . ARG A 1 212 ? 13.537 2.752 -3.812 1.00 79.88 212 ARG A O 1
ATOM 1654 N N . ALA A 1 213 ? 13.994 2.830 -6.005 1.00 78.69 213 ALA A N 1
ATOM 1655 C CA . ALA A 1 213 ? 13.114 3.960 -6.281 1.00 78.69 213 ALA A CA 1
ATOM 1656 C C . ALA A 1 213 ? 11.629 3.611 -6.086 1.00 78.69 213 ALA A C 1
ATOM 1658 O O . ALA A 1 213 ? 10.833 4.507 -5.840 1.00 78.69 213 ALA A O 1
ATOM 1659 N N . TRP A 1 214 ? 11.278 2.323 -6.157 1.00 75.81 214 TRP A N 1
ATOM 1660 C CA . TRP A 1 214 ? 9.920 1.825 -5.929 1.00 75.81 214 TRP A CA 1
ATOM 1661 C C . TRP A 1 214 ? 9.636 1.401 -4.479 1.00 75.81 214 TRP A C 1
ATOM 1663 O O . TRP A 1 214 ? 8.494 1.414 -4.039 1.00 75.81 214 TRP A O 1
ATOM 1673 N N . ALA A 1 215 ? 10.674 1.018 -3.731 1.00 66.00 215 ALA A N 1
ATOM 1674 C CA . ALA A 1 215 ? 10.554 0.526 -2.355 1.00 66.00 215 ALA A CA 1
ATOM 1675 C C . ALA A 1 215 ? 10.741 1.621 -1.283 1.00 66.00 215 ALA A C 1
ATOM 1677 O O . ALA A 1 215 ? 10.795 1.292 -0.097 1.00 66.00 215 ALA A O 1
ATOM 1678 N N . ALA A 1 216 ? 10.934 2.876 -1.703 1.00 42.81 216 ALA A N 1
ATOM 1679 C CA . ALA A 1 216 ? 11.243 4.024 -0.848 1.00 42.81 216 ALA A CA 1
ATOM 1680 C C . ALA A 1 216 ? 9.994 4.760 -0.352 1.00 42.81 216 ALA A C 1
ATOM 1682 O O . ALA A 1 216 ? 8.994 4.803 -1.101 1.00 42.81 216 ALA A O 1
#

Sequence (216 aa):
MKACASHPIAAACQRPRGPRPRSRRRSKRSTIHEIRWFPANRFLTPKTAECQYTDMLKLNAPVLTEQNERRNTISAKAYQELREAIITARVLPGASLAETDVAQAMGISRTPVREAFTRLFDEGLIEISPQTGTRVSLIDMTRVREAVFIRSTLESAVIANSGVHPDPGTLDEIELSLRAQERLVDSDDMGALHRADMAFHSGLTAAFAHPRAWAA

Radius of gyration: 33.06 Å; chains: 1; bounding box: 56×93×90 Å